Protein AF-A0A842WR34-F1 (afdb_monomer_lite)

Secondary structure (DSSP, 8-state):
-PPPPPP-SEEEEEEEEEEEEEEETTEEEEEEEEEEEEEEEEEEEEEEEEEE-SSSSEEEEEEEEEEEESEEEE-TTSPEE--GGGPEEEE-HHHHHHHEEE--EEE--TT-SEEEEEEE-S---S----HHHHHHPPPPEEEEEEEEEEEETTEEEEEEEEEEETTS-EEEEEEEEEEGGGEEEEEEE-

Radius of gyration: 20.43 Å; chains: 1; bounding box: 48×62×42 Å

Structure (mmCIF, N/CA/C/O backbone):
data_AF-A0A842WR34-F1
#
_entry.id   AF-A0A842WR34-F1
#
loop_
_atom_site.group_PDB
_atom_site.id
_atom_site.type_symbol
_atom_site.label_atom_id
_atom_site.label_alt_id
_atom_site.label_comp_id
_atom_site.label_asym_id
_atom_site.label_entity_id
_atom_site.label_seq_id
_atom_site.pdbx_PDB_ins_code
_atom_site.Cartn_x
_atom_site.Cartn_y
_atom_site.Cartn_z
_atom_site.occupancy
_atom_site.B_iso_or_equiv
_atom_site.auth_seq_id
_atom_site.auth_comp_id
_atom_site.auth_asym_id
_atom_site.auth_atom_id
_atom_site.pdbx_PDB_model_num
ATOM 1 N N . MET A 1 1 ? 8.847 -27.816 2.444 1.00 37.75 1 MET A N 1
ATOM 2 C CA . MET A 1 1 ? 8.171 -26.516 2.604 1.00 37.75 1 MET A CA 1
ATOM 3 C C . MET A 1 1 ? 8.923 -25.565 1.701 1.00 37.75 1 MET A C 1
ATOM 5 O O . MET A 1 1 ? 10.122 -25.441 1.899 1.00 37.75 1 MET A O 1
ATOM 9 N N . SER A 1 2 ? 8.306 -25.068 0.627 1.00 43.97 2 SER A N 1
ATOM 10 C CA . SER A 1 2 ? 8.934 -24.017 -0.182 1.00 43.97 2 SER A CA 1
ATOM 11 C C . SER A 1 2 ? 9.118 -22.799 0.715 1.00 43.97 2 SER A C 1
ATOM 13 O O . SER A 1 2 ? 8.173 -22.444 1.420 1.00 43.97 2 SER A O 1
ATOM 15 N N . GLU A 1 3 ? 10.316 -22.221 0.734 1.00 56.41 3 GLU A N 1
ATOM 16 C CA . GLU A 1 3 ? 10.545 -20.925 1.371 1.00 56.41 3 GLU A CA 1
ATOM 17 C C . GLU A 1 3 ? 9.508 -19.934 0.833 1.00 56.41 3 GLU A C 1
ATOM 19 O O . GLU A 1 3 ? 9.210 -19.932 -0.366 1.00 56.41 3 GLU A O 1
ATOM 24 N N . LEU A 1 4 ? 8.882 -19.174 1.731 1.00 64.81 4 LEU A N 1
ATOM 25 C CA . LEU A 1 4 ? 7.955 -18.125 1.336 1.00 64.81 4 LEU A CA 1
ATOM 26 C C . LEU A 1 4 ? 8.752 -17.112 0.499 1.00 64.81 4 LEU A C 1
ATOM 28 O O . LEU A 1 4 ? 9.786 -16.624 0.949 1.00 64.81 4 LEU A O 1
ATOM 32 N N . GLU A 1 5 ? 8.330 -16.844 -0.738 1.00 69.94 5 GLU A N 1
ATOM 33 C CA . GLU A 1 5 ? 9.016 -15.849 -1.565 1.00 69.94 5 GLU A CA 1
ATOM 34 C C . GLU A 1 5 ? 8.733 -14.450 -1.003 1.00 69.94 5 GLU A C 1
ATOM 36 O O . GLU A 1 5 ? 7.582 -14.014 -0.957 1.00 69.94 5 GLU A O 1
ATOM 41 N N . ASN A 1 6 ? 9.790 -13.745 -0.595 1.00 79.75 6 ASN A N 1
ATOM 42 C CA . ASN A 1 6 ? 9.691 -12.375 -0.101 1.00 79.75 6 ASN A CA 1
ATOM 43 C C . ASN A 1 6 ? 9.169 -11.428 -1.186 1.00 79.75 6 ASN A C 1
ATOM 45 O O . ASN A 1 6 ? 9.545 -11.533 -2.356 1.00 79.75 6 ASN A O 1
ATOM 49 N N . ASN A 1 7 ? 8.359 -10.450 -0.781 1.00 87.00 7 ASN A N 1
ATOM 50 C CA . ASN A 1 7 ? 7.918 -9.371 -1.656 1.00 87.00 7 ASN A CA 1
ATOM 51 C C . ASN A 1 7 ? 9.117 -8.484 -2.066 1.00 87.00 7 ASN A C 1
ATOM 53 O O . ASN A 1 7 ? 9.701 -7.825 -1.201 1.00 87.00 7 ASN A O 1
ATOM 57 N N . PRO A 1 8 ? 9.490 -8.414 -3.361 1.00 9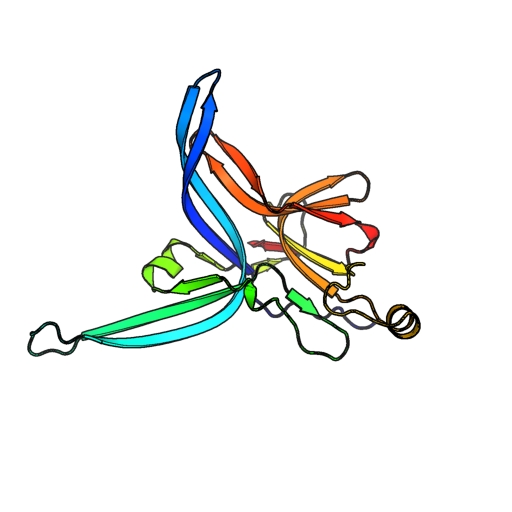0.12 8 PRO A N 1
ATOM 58 C CA . PRO A 1 8 ? 10.656 -7.652 -3.802 1.00 90.12 8 PRO A CA 1
ATOM 59 C C . PRO A 1 8 ? 10.388 -6.144 -3.912 1.00 90.12 8 PRO A C 1
ATOM 61 O O . PRO A 1 8 ? 11.326 -5.372 -4.104 1.00 90.12 8 PRO A O 1
ATOM 64 N N . PHE A 1 9 ? 9.127 -5.704 -3.835 1.00 93.88 9 PHE A N 1
ATOM 65 C CA . PHE A 1 9 ? 8.765 -4.300 -4.014 1.00 93.88 9 PHE A CA 1
ATOM 66 C C . PHE A 1 9 ? 8.915 -3.523 -2.711 1.00 93.88 9 PHE A C 1
ATOM 68 O O . PHE A 1 9 ? 8.539 -4.002 -1.644 1.00 93.88 9 PHE A O 1
ATOM 75 N N . ASN A 1 10 ? 9.436 -2.301 -2.780 1.00 94.19 10 ASN A N 1
ATOM 76 C CA . ASN A 1 10 ? 9.647 -1.490 -1.583 1.00 94.19 10 ASN A CA 1
ATOM 77 C C . ASN A 1 10 ? 8.350 -0.782 -1.171 1.00 94.19 10 ASN A C 1
ATOM 79 O O . ASN A 1 10 ? 7.768 -0.083 -2.008 1.00 94.19 10 ASN A O 1
ATOM 83 N N . PRO A 1 11 ? 7.900 -0.923 0.088 1.00 94.50 11 PRO A N 1
ATOM 84 C CA . PRO A 1 11 ? 6.804 -0.126 0.604 1.00 94.50 11 PRO A CA 1
ATOM 85 C C . PRO A 1 11 ? 7.247 1.332 0.783 1.00 94.50 11 PRO A C 1
ATOM 87 O O . PRO A 1 11 ? 8.397 1.640 1.107 1.00 94.50 11 PRO A O 1
ATOM 90 N N . VAL A 1 12 ? 6.320 2.244 0.531 1.00 95.56 12 VAL A N 1
ATOM 91 C CA . VAL A 1 12 ? 6.495 3.692 0.580 1.00 95.56 12 VAL A CA 1
ATOM 92 C C . VAL A 1 12 ? 5.270 4.274 1.267 1.00 95.56 12 VAL A C 1
ATOM 94 O O . VAL A 1 12 ? 4.145 4.049 0.819 1.00 95.56 12 VAL A O 1
ATOM 97 N N . GLU A 1 13 ? 5.485 5.038 2.333 1.00 95.88 13 GLU A N 1
ATOM 98 C CA . GLU A 1 13 ? 4.460 5.924 2.875 1.00 95.88 13 GLU A CA 1
ATOM 99 C C . GLU A 1 13 ? 4.459 7.223 2.066 1.00 95.88 13 GLU A C 1
ATOM 101 O O . GLU A 1 13 ? 5.513 7.802 1.802 1.00 95.88 13 GLU A O 1
ATOM 106 N N . LEU A 1 14 ? 3.285 7.684 1.659 1.00 94.50 14 LEU A N 1
ATOM 107 C CA . LEU A 1 14 ? 3.089 8.953 0.966 1.00 94.50 14 LEU A CA 1
ATOM 108 C C . LEU A 1 14 ? 2.020 9.784 1.663 1.00 94.50 14 LEU A C 1
ATOM 110 O O . LEU A 1 14 ? 1.110 9.225 2.272 1.00 94.50 14 LEU A O 1
ATOM 114 N N . TRP A 1 15 ? 2.114 11.108 1.557 1.00 94.50 15 TRP A N 1
ATOM 115 C CA . TRP A 1 15 ? 1.134 11.998 2.172 1.00 94.50 15 TRP A CA 1
ATOM 116 C C . TRP A 1 15 ? 0.837 13.272 1.390 1.00 94.50 15 TRP A C 1
ATOM 118 O O . TRP A 1 15 ? 1.692 13.852 0.720 1.00 94.50 15 TRP A O 1
ATOM 128 N N . ASP A 1 16 ? -0.374 13.781 1.585 1.00 92.50 16 ASP A N 1
ATOM 129 C CA . ASP A 1 16 ? -0.861 15.026 1.014 1.00 92.50 16 ASP A CA 1
ATOM 130 C C . ASP A 1 16 ? -1.590 15.860 2.063 1.00 92.50 16 ASP A C 1
ATOM 132 O O . ASP A 1 16 ? -2.291 15.329 2.921 1.00 92.50 16 ASP A O 1
ATOM 136 N N . ASN A 1 17 ? -1.470 17.181 1.954 1.00 91.75 17 ASN A N 1
ATOM 137 C CA . ASN A 1 17 ? -2.381 18.078 2.654 1.00 91.75 17 ASN A CA 1
ATOM 138 C C . ASN A 1 17 ? -3.719 18.074 1.909 1.00 91.75 17 ASN A C 1
ATOM 140 O O . ASN A 1 17 ? -3.742 18.131 0.675 1.00 91.75 17 ASN A O 1
ATOM 144 N N . THR A 1 18 ? -4.814 18.018 2.653 1.00 91.88 18 THR A N 1
ATOM 145 C CA . THR A 1 18 ? -6.180 17.989 2.139 1.00 91.88 18 THR A CA 1
ATOM 146 C C . THR A 1 18 ? -7.105 18.793 3.053 1.00 91.88 18 THR A C 1
ATOM 148 O O . THR A 1 18 ? -6.732 19.149 4.166 1.00 91.88 18 THR A O 1
ATOM 151 N N . MET A 1 19 ? -8.318 19.069 2.581 1.00 90.56 19 MET A N 1
ATOM 152 C CA . MET A 1 19 ? -9.394 19.644 3.386 1.00 90.56 19 MET A CA 1
ATOM 153 C C . MET A 1 19 ? -10.506 18.614 3.498 1.00 90.56 19 MET A C 1
ATOM 155 O O . MET A 1 19 ? -10.951 18.082 2.478 1.00 90.56 19 MET A O 1
ATOM 159 N N . ILE A 1 20 ? -11.000 18.364 4.705 1.00 88.06 20 ILE A N 1
ATOM 160 C CA . ILE A 1 20 ? -12.162 17.494 4.906 1.00 88.06 20 ILE A CA 1
ATOM 161 C C . ILE A 1 20 ? -13.302 18.256 5.570 1.00 88.06 20 ILE A C 1
ATOM 163 O O . ILE A 1 20 ? -13.094 19.259 6.247 1.00 88.06 20 ILE A O 1
ATOM 167 N N . THR A 1 21 ? -14.530 17.787 5.351 1.00 86.69 21 THR A N 1
ATOM 168 C CA . THR A 1 21 ? -15.709 18.329 6.033 1.00 86.69 21 THR A CA 1
ATOM 169 C C . THR A 1 21 ? -16.024 17.476 7.253 1.00 86.69 21 THR A C 1
ATOM 171 O O . THR A 1 21 ? -16.294 16.285 7.105 1.00 86.69 21 THR A O 1
ATOM 174 N N . VAL A 1 22 ? -16.040 18.090 8.432 1.00 84.12 22 VAL A N 1
ATOM 175 C CA . VAL A 1 22 ? -16.437 17.457 9.696 1.00 84.12 22 VAL A CA 1
ATOM 176 C C . VAL A 1 22 ? -17.782 18.030 10.138 1.00 84.12 22 VAL A C 1
ATOM 178 O O . VAL A 1 22 ? -18.077 19.206 9.909 1.00 84.12 22 VAL A O 1
ATOM 181 N N . GLN A 1 23 ? -18.623 17.172 10.715 1.00 81.12 23 GLN A N 1
ATOM 182 C CA . GLN A 1 23 ? -19.890 17.566 11.323 1.00 81.12 23 GLN A CA 1
ATOM 183 C C . GLN A 1 23 ? -19.634 17.912 12.796 1.00 81.12 23 GLN A C 1
ATOM 185 O O . GLN A 1 23 ? -19.257 17.029 13.563 1.00 81.12 23 GLN A O 1
ATOM 190 N N . ASP A 1 24 ? -19.861 19.167 13.178 1.00 76.56 24 ASP A N 1
ATOM 191 C CA . ASP A 1 24 ? -19.779 19.648 14.560 1.00 76.56 24 ASP A CA 1
ATOM 192 C C . ASP A 1 24 ? -21.173 20.124 14.997 1.00 76.56 24 ASP A C 1
ATOM 194 O O . ASP A 1 24 ? -21.656 21.186 14.597 1.00 76.56 24 ASP A O 1
ATOM 198 N N . GLY A 1 25 ? -21.890 19.263 15.724 1.00 81.81 25 GLY A N 1
ATOM 199 C CA . GLY A 1 25 ? -23.309 19.467 16.020 1.00 81.81 25 GLY A CA 1
ATOM 200 C C . GLY A 1 25 ? -24.155 19.547 14.742 1.00 81.81 25 GLY A C 1
ATOM 201 O O . GLY A 1 25 ? -24.178 18.605 13.949 1.00 81.81 25 GLY A O 1
ATOM 202 N N . ASP A 1 26 ? -24.837 20.676 14.535 1.00 83.31 26 ASP A N 1
ATOM 203 C CA . ASP A 1 26 ? -25.662 20.939 13.345 1.00 83.31 26 ASP A CA 1
ATOM 204 C C . ASP A 1 26 ? -24.888 21.639 12.207 1.00 83.31 26 ASP A C 1
ATOM 206 O O . ASP A 1 26 ? -25.417 21.799 11.103 1.00 83.31 26 ASP A O 1
ATOM 210 N N . GLU A 1 27 ? -23.626 22.024 12.428 1.00 79.12 27 GLU A N 1
ATOM 211 C CA . GLU A 1 27 ? -22.808 22.752 11.455 1.00 79.12 27 GLU A CA 1
ATOM 212 C C . GLU A 1 27 ? -21.782 21.848 10.753 1.00 79.12 27 GLU A C 1
ATOM 214 O O . GLU A 1 27 ? -21.267 20.874 11.302 1.00 79.12 27 GLU A O 1
ATOM 219 N N . LYS A 1 28 ? -21.482 22.180 9.491 1.00 84.69 28 LYS A N 1
ATOM 220 C CA . LYS A 1 28 ? -20.420 21.542 8.704 1.00 84.69 28 LYS A CA 1
ATOM 221 C C . LYS A 1 28 ? -19.240 22.489 8.599 1.00 84.69 28 LYS A C 1
ATOM 223 O O . LYS A 1 28 ? -19.381 23.582 8.052 1.00 84.69 28 LYS A O 1
ATOM 228 N N . LYS A 1 29 ? -18.076 22.043 9.056 1.00 86.69 29 LYS A N 1
ATOM 229 C CA . LYS A 1 29 ? -16.834 22.817 9.029 1.00 86.69 29 LYS A CA 1
ATOM 230 C C . LYS A 1 29 ? -15.820 22.151 8.107 1.00 86.69 29 LYS A C 1
ATOM 232 O O . LYS A 1 29 ? -15.673 20.932 8.120 1.00 86.69 29 LYS A O 1
ATOM 237 N N . LEU A 1 30 ? -15.125 22.957 7.306 1.00 89.06 30 LEU A N 1
ATOM 238 C CA . LEU A 1 30 ? -13.943 22.518 6.568 1.00 89.06 30 LEU A CA 1
ATOM 239 C C . LEU A 1 30 ? -12.720 22.657 7.469 1.00 89.06 30 LEU A C 1
ATOM 241 O O . LEU A 1 30 ? -12.489 23.730 8.027 1.00 89.06 30 LEU A O 1
ATOM 245 N N . VAL A 1 31 ? -11.957 21.582 7.597 1.00 89.19 31 VAL A N 1
ATOM 246 C CA . VAL A 1 31 ? -10.755 21.519 8.430 1.00 89.19 31 VAL A CA 1
ATOM 247 C C . VAL A 1 31 ? -9.574 21.032 7.606 1.00 89.19 31 VAL A C 1
ATOM 249 O O . VAL A 1 31 ? -9.733 20.174 6.729 1.00 89.19 31 VAL A O 1
ATOM 252 N N . ASP A 1 32 ? -8.409 21.610 7.886 1.00 91.94 32 ASP A N 1
ATOM 253 C CA . ASP A 1 32 ? -7.135 21.135 7.366 1.00 91.94 32 ASP A CA 1
ATOM 254 C C . ASP A 1 32 ? -6.868 19.720 7.892 1.00 91.94 32 ASP A C 1
ATOM 256 O O . ASP A 1 32 ? -7.163 19.370 9.042 1.00 91.94 32 ASP A O 1
ATOM 260 N N . ALA A 1 33 ? -6.357 18.877 7.004 1.00 92.94 33 ALA A N 1
ATOM 261 C CA . ALA A 1 33 ? -6.034 17.501 7.310 1.00 92.94 33 ALA A CA 1
ATOM 262 C C . ALA A 1 33 ? -4.839 17.029 6.486 1.00 92.94 33 ALA A C 1
ATOM 264 O O . ALA A 1 33 ? -4.500 17.568 5.425 1.00 92.94 33 ALA A O 1
ATOM 265 N N . LYS A 1 34 ? -4.221 15.953 6.957 1.00 93.81 34 LYS A N 1
ATOM 266 C CA . LYS A 1 34 ? -3.154 15.263 6.246 1.00 93.81 34 LYS A CA 1
ATOM 267 C C . LYS A 1 34 ? -3.581 13.837 5.943 1.00 93.81 34 LYS A C 1
ATOM 269 O O . LYS A 1 34 ? -3.884 13.066 6.852 1.00 93.81 34 LYS A O 1
ATOM 274 N N . HIS A 1 35 ? -3.614 13.501 4.662 1.00 93.75 35 HIS A N 1
ATOM 275 C CA . HIS A 1 35 ? -3.976 12.178 4.175 1.00 93.75 35 HIS A CA 1
ATOM 276 C C . HIS A 1 35 ? -2.713 11.383 3.874 1.00 93.75 35 HIS A C 1
ATOM 278 O O . HIS A 1 35 ? -1.811 11.896 3.215 1.00 93.75 35 HIS A O 1
ATOM 284 N N . PHE A 1 36 ? -2.643 10.151 4.362 1.00 95.25 36 PHE A N 1
ATOM 285 C CA . PHE A 1 36 ? -1.497 9.269 4.210 1.00 95.25 36 PHE A CA 1
ATOM 286 C C . PHE A 1 36 ? -1.907 7.949 3.564 1.00 95.25 36 PHE A C 1
ATOM 288 O O . PHE A 1 36 ? -2.996 7.433 3.824 1.00 95.25 36 PHE A O 1
ATOM 295 N N . HIS A 1 37 ? -0.996 7.362 2.788 1.00 93.94 37 HIS A N 1
ATOM 296 C CA . HIS A 1 37 ? -1.141 6.024 2.224 1.00 93.94 37 HIS A CA 1
ATOM 297 C C . HIS A 1 37 ? 0.156 5.238 2.314 1.00 93.94 37 HIS A C 1
ATOM 299 O O . HIS A 1 37 ? 1.238 5.811 2.210 1.00 93.94 37 HIS A O 1
ATOM 305 N N . VAL A 1 38 ? 0.037 3.914 2.349 1.00 94.56 38 VAL A N 1
ATOM 306 C CA . VAL A 1 38 ? 1.168 3.006 2.138 1.00 94.56 38 VAL A CA 1
ATOM 307 C C . VAL A 1 38 ? 0.976 2.266 0.821 1.00 94.56 38 VAL A C 1
ATOM 309 O O . VAL A 1 38 ? -0.100 1.737 0.544 1.00 94.56 38 VAL A O 1
ATOM 312 N N . ARG A 1 39 ? 2.000 2.284 -0.034 1.00 95.06 39 ARG A N 1
ATOM 313 C CA . ARG A 1 39 ? 1.978 1.674 -1.371 1.00 95.06 39 ARG A CA 1
ATOM 314 C C . ARG A 1 39 ? 3.318 1.038 -1.713 1.00 95.06 39 ARG A C 1
ATOM 316 O O . ARG A 1 39 ? 4.339 1.394 -1.143 1.00 95.06 39 ARG A O 1
ATOM 323 N N . TYR A 1 40 ? 3.328 0.150 -2.695 1.00 96.12 40 TYR A N 1
ATOM 324 C CA . TYR A 1 40 ? 4.533 -0.481 -3.223 1.00 96.12 40 TYR A CA 1
ATOM 325 C C . TYR A 1 40 ? 5.070 0.250 -4.447 1.00 96.12 40 TYR A C 1
ATOM 327 O O . TYR A 1 40 ? 4.322 0.507 -5.390 1.00 96.12 40 TYR A O 1
ATOM 335 N N . LEU A 1 41 ? 6.373 0.529 -4.461 1.00 95.94 41 LEU A N 1
ATOM 336 C CA . LEU A 1 41 ? 7.085 1.032 -5.633 1.00 95.94 41 LEU A CA 1
ATOM 337 C C . LEU A 1 41 ? 7.296 -0.084 -6.655 1.00 95.94 41 LEU A C 1
ATOM 339 O O . LEU A 1 41 ? 8.106 -0.980 -6.432 1.00 95.94 41 LEU A O 1
ATOM 343 N N . VAL A 1 42 ? 6.586 0.003 -7.783 1.00 94.50 42 VAL A N 1
ATOM 344 C CA . VAL A 1 42 ? 6.649 -0.971 -8.891 1.00 94.50 42 VAL A CA 1
ATOM 345 C C . VAL A 1 42 ? 7.403 -0.456 -10.112 1.00 94.50 42 VAL A C 1
ATOM 347 O O . VAL A 1 42 ? 7.721 -1.231 -11.010 1.00 94.50 42 VAL A O 1
ATOM 350 N N . GLY A 1 43 ? 7.710 0.839 -10.154 1.00 93.44 43 GLY A N 1
ATOM 351 C CA . GLY A 1 43 ? 8.473 1.432 -11.240 1.00 93.44 43 GLY A CA 1
ATOM 352 C C . GLY A 1 43 ? 8.940 2.842 -10.923 1.00 93.44 43 GLY A C 1
ATOM 353 O O . GLY A 1 43 ? 8.346 3.549 -10.108 1.00 93.44 43 GLY A O 1
ATOM 354 N N . GLU A 1 44 ? 9.986 3.261 -11.621 1.00 92.81 44 GLU A N 1
ATOM 355 C CA . GLU A 1 44 ? 10.563 4.594 -11.527 1.00 92.81 44 GLU A CA 1
ATOM 356 C C . GLU A 1 44 ? 11.045 5.034 -12.911 1.00 92.81 44 GLU A C 1
ATOM 358 O O . GLU A 1 44 ? 11.650 4.244 -13.638 1.00 92.81 44 GLU A O 1
ATOM 363 N N . SER A 1 45 ? 10.776 6.285 -13.279 1.00 91.75 45 SER A N 1
ATOM 364 C CA . SER A 1 45 ? 11.324 6.899 -14.488 1.00 91.75 45 SER A CA 1
ATOM 365 C C . SER A 1 45 ? 11.930 8.264 -14.189 1.00 91.75 45 SER A C 1
ATOM 367 O O . SER A 1 45 ? 11.490 8.971 -13.281 1.00 91.75 45 SER A O 1
ATOM 369 N N . THR A 1 46 ? 12.929 8.638 -14.983 1.00 88.44 46 THR A N 1
ATOM 370 C CA . THR A 1 46 ? 13.600 9.935 -14.896 1.00 88.44 46 THR A CA 1
ATOM 371 C C . THR A 1 46 ? 13.546 10.609 -16.256 1.00 88.44 46 THR A C 1
ATOM 373 O O . THR A 1 46 ? 14.112 10.106 -17.226 1.00 88.44 46 THR A O 1
ATOM 376 N N . ASP A 1 47 ? 12.895 11.763 -16.309 1.00 82.12 47 ASP A N 1
ATOM 377 C CA . ASP A 1 47 ? 12.757 12.579 -17.504 1.00 82.12 47 ASP A CA 1
ATOM 378 C C . ASP A 1 47 ? 13.671 13.796 -17.393 1.00 82.12 47 ASP A C 1
ATOM 380 O O . ASP A 1 47 ? 13.512 14.648 -16.517 1.00 82.12 47 ASP A O 1
ATOM 384 N N . LYS A 1 48 ? 14.633 13.906 -18.312 1.00 82.25 48 LYS A N 1
ATOM 385 C CA . LYS A 1 48 ? 15.484 15.091 -18.428 1.00 82.25 48 LYS A CA 1
ATOM 386 C C . LYS A 1 48 ? 14.946 16.001 -19.524 1.00 82.25 48 LYS A C 1
ATOM 388 O O . LYS A 1 48 ? 14.933 15.629 -20.696 1.00 82.25 48 LYS A O 1
ATOM 393 N N . LYS A 1 49 ? 14.534 17.206 -19.145 1.00 77.75 49 LYS A N 1
ATOM 394 C CA . LYS A 1 49 ? 14.088 18.263 -20.058 1.00 77.75 49 LYS A CA 1
ATOM 395 C C . LYS A 1 49 ? 15.146 19.355 -20.118 1.00 77.75 49 LYS A C 1
ATOM 397 O O . LYS A 1 49 ? 15.786 19.662 -19.116 1.00 77.75 49 LYS A O 1
ATOM 402 N N . PHE A 1 50 ? 15.322 19.943 -21.292 1.00 80.19 50 PHE A N 1
ATOM 403 C CA . PHE A 1 50 ? 16.148 21.132 -21.479 1.00 80.19 50 PHE A CA 1
ATOM 404 C C . PHE A 1 50 ? 15.214 22.327 -21.647 1.00 80.19 50 PHE A C 1
ATOM 406 O O . PHE A 1 50 ? 14.283 22.262 -22.451 1.00 80.19 50 PHE A O 1
ATOM 413 N N . VAL A 1 51 ? 15.425 23.370 -20.851 1.00 76.38 51 VAL A N 1
ATOM 414 C CA . VAL A 1 51 ? 14.622 24.592 -20.857 1.00 76.38 51 VAL A CA 1
ATOM 415 C C . VAL A 1 51 ? 15.480 25.704 -21.444 1.00 76.38 51 VAL A C 1
ATOM 417 O O . VAL A 1 51 ? 16.593 25.950 -20.980 1.00 76.38 51 VAL A O 1
ATOM 420 N N . ASP A 1 52 ? 14.961 26.339 -22.490 1.00 75.31 52 ASP A N 1
ATOM 421 C CA . ASP A 1 52 ? 15.481 27.601 -23.005 1.00 75.31 52 ASP A CA 1
ATOM 422 C C . ASP A 1 52 ? 14.671 28.724 -22.351 1.00 75.31 52 ASP A C 1
ATOM 424 O O . ASP A 1 52 ? 13.491 28.914 -22.655 1.00 75.31 52 ASP A O 1
ATOM 428 N N . ASP A 1 53 ? 15.278 29.403 -21.382 1.00 76.81 53 ASP A N 1
ATOM 429 C CA . ASP A 1 53 ? 14.684 30.523 -20.650 1.00 76.81 53 ASP A CA 1
ATOM 430 C C . ASP A 1 53 ? 14.973 31.881 -21.321 1.00 76.81 53 ASP A C 1
ATOM 432 O O . ASP A 1 53 ? 14.676 32.937 -20.758 1.00 76.81 53 ASP A O 1
ATOM 436 N N . GLY A 1 54 ? 15.550 31.877 -22.530 1.00 74.56 54 GLY A N 1
ATOM 437 C CA . GLY A 1 54 ? 15.988 33.079 -23.233 1.00 74.56 54 GLY A CA 1
ATOM 438 C C . GLY A 1 54 ? 17.312 33.651 -22.718 1.00 74.56 54 GLY A C 1
ATOM 439 O O . GLY A 1 54 ? 17.736 34.716 -23.178 1.00 74.56 54 GLY A O 1
ATOM 440 N N . SER A 1 55 ? 17.987 32.976 -21.783 1.00 73.06 55 SER A N 1
ATOM 441 C CA . SER A 1 55 ? 19.374 33.263 -21.432 1.00 73.06 55 SER A CA 1
ATOM 442 C C . SER A 1 55 ? 20.337 32.586 -22.421 1.00 73.06 55 SER A C 1
ATOM 444 O O . SER A 1 55 ? 19.997 31.639 -23.121 1.00 73.06 55 SER A O 1
ATOM 446 N N . ASN A 1 56 ? 21.600 33.028 -22.480 1.00 74.88 56 ASN A N 1
ATOM 447 C CA . ASN A 1 56 ? 22.637 32.357 -23.288 1.00 74.88 56 ASN A CA 1
ATOM 448 C C . ASN A 1 56 ? 23.071 30.986 -22.704 1.00 74.88 56 ASN A C 1
ATOM 450 O O . ASN A 1 56 ? 24.189 30.529 -22.962 1.00 74.88 56 ASN A O 1
ATOM 454 N N . LYS A 1 57 ? 22.247 30.351 -21.862 1.00 66.81 57 LYS A N 1
ATOM 455 C CA . LYS A 1 57 ? 22.511 29.064 -21.217 1.00 66.81 57 LYS A CA 1
ATOM 456 C C . LYS A 1 57 ? 21.270 28.182 -21.307 1.00 66.81 57 LYS A C 1
ATOM 458 O O . LYS A 1 57 ? 20.176 28.602 -20.974 1.00 66.81 57 LYS A O 1
ATOM 463 N N . VAL A 1 58 ? 21.475 26.932 -21.708 1.00 66.94 58 VAL A N 1
ATOM 464 C CA . VAL A 1 58 ? 20.437 25.902 -21.620 1.00 66.94 58 VAL A CA 1
ATOM 465 C C . VAL A 1 58 ? 20.436 25.361 -20.194 1.00 66.94 58 VAL A C 1
ATOM 467 O O . VAL A 1 58 ? 21.440 24.790 -19.757 1.00 66.94 58 VAL A O 1
ATOM 470 N N . GLU A 1 59 ? 19.327 25.516 -19.476 1.00 70.12 59 GLU A N 1
ATOM 471 C CA . GLU A 1 59 ? 19.127 24.852 -18.189 1.00 70.12 59 GLU A CA 1
ATOM 472 C C . GLU A 1 59 ? 18.541 23.450 -18.400 1.00 70.12 59 GLU A C 1
ATOM 474 O O . GLU A 1 59 ? 17.857 23.177 -19.389 1.00 70.12 59 GLU A O 1
ATOM 479 N N . SER A 1 60 ? 18.824 22.521 -17.485 1.00 68.94 60 SER A N 1
ATOM 480 C CA . SER A 1 60 ? 18.206 21.194 -17.504 1.00 68.94 60 SER A CA 1
ATOM 481 C C . SER A 1 60 ? 17.379 20.971 -16.251 1.00 68.94 60 SER A C 1
ATOM 483 O O . SER A 1 60 ? 17.890 21.142 -15.146 1.00 68.94 60 SER A O 1
ATOM 485 N N . MET A 1 61 ? 16.148 20.513 -16.436 1.00 74.62 61 MET A N 1
ATOM 486 C CA . MET A 1 61 ? 15.254 20.090 -15.368 1.00 74.62 61 MET A CA 1
ATOM 487 C C . MET A 1 61 ? 15.145 18.565 -15.396 1.00 74.62 61 MET A C 1
ATOM 489 O O . MET A 1 61 ? 14.886 17.977 -16.446 1.00 74.62 61 MET A O 1
ATOM 493 N N . GLU A 1 62 ? 15.384 17.925 -14.256 1.00 77.69 62 GLU A N 1
ATOM 494 C CA . GLU A 1 62 ? 15.267 16.476 -14.096 1.00 77.69 62 GLU A CA 1
ATOM 495 C C . GLU A 1 62 ? 14.042 16.168 -13.234 1.00 77.69 62 GLU A C 1
ATOM 497 O O . GLU A 1 62 ? 14.023 16.453 -12.033 1.00 77.69 62 GLU A O 1
ATOM 502 N N . ASP A 1 63 ? 13.017 15.600 -13.865 1.00 82.50 63 ASP A N 1
ATOM 503 C CA . ASP A 1 63 ? 11.795 15.156 -13.209 1.00 82.50 63 ASP A CA 1
ATOM 504 C C . ASP A 1 63 ? 11.872 13.650 -12.963 1.00 82.50 63 ASP A C 1
ATOM 506 O O . ASP A 1 63 ? 12.043 12.858 -13.886 1.00 82.50 63 ASP A O 1
ATOM 510 N N . ARG A 1 64 ? 11.702 13.241 -11.708 1.00 90.12 64 ARG A N 1
ATOM 511 C CA . ARG A 1 64 ? 11.533 11.833 -11.333 1.00 90.12 64 ARG A CA 1
ATOM 512 C C . ARG A 1 64 ? 10.041 11.518 -11.252 1.00 90.12 64 ARG A C 1
ATOM 514 O O . ARG A 1 64 ? 9.287 12.339 -10.731 1.00 90.12 64 ARG A O 1
ATOM 521 N N . THR A 1 65 ? 9.629 10.345 -11.721 1.00 92.38 65 THR A N 1
ATOM 522 C CA . THR A 1 65 ? 8.266 9.815 -11.583 1.00 92.38 65 THR A CA 1
ATOM 523 C C . THR A 1 65 ? 8.298 8.459 -10.885 1.00 92.38 65 THR A C 1
ATOM 525 O O . THR A 1 65 ? 9.024 7.563 -11.309 1.00 92.38 65 THR A O 1
ATOM 528 N N . LEU A 1 66 ? 7.503 8.301 -9.826 1.00 94.31 66 LEU A N 1
ATOM 529 C CA . LEU A 1 66 ? 7.282 7.029 -9.132 1.00 94.31 66 LEU A CA 1
ATOM 530 C C . LEU A 1 66 ? 5.946 6.416 -9.548 1.00 94.31 66 LEU A C 1
ATOM 532 O O . LEU A 1 66 ? 4.955 7.139 -9.657 1.00 94.31 66 LEU A O 1
ATOM 536 N N . TYR A 1 67 ? 5.910 5.093 -9.697 1.00 95.50 67 TYR A N 1
ATOM 537 C CA . TYR A 1 67 ? 4.699 4.310 -9.950 1.00 95.50 67 TYR A CA 1
ATOM 538 C C . TYR A 1 67 ? 4.414 3.417 -8.739 1.00 95.50 67 TYR A C 1
ATOM 540 O O . TYR A 1 67 ? 5.230 2.565 -8.380 1.00 95.50 67 TYR A O 1
ATOM 548 N N . LEU A 1 68 ? 3.269 3.647 -8.093 1.00 95.31 68 LEU A N 1
ATOM 549 C CA . LEU A 1 68 ? 2.940 3.115 -6.771 1.00 95.31 68 LEU A CA 1
ATOM 550 C C . LEU A 1 68 ? 1.606 2.354 -6.789 1.00 95.31 68 LEU A C 1
ATOM 552 O O . LEU A 1 68 ? 0.594 2.897 -7.232 1.00 95.31 68 LEU A O 1
ATOM 556 N N . VAL A 1 69 ? 1.562 1.139 -6.242 1.00 93.44 69 VAL A N 1
ATOM 557 C CA . VAL A 1 69 ? 0.344 0.298 -6.196 1.00 93.44 69 VAL A CA 1
ATOM 558 C C . VAL A 1 69 ? -0.042 -0.079 -4.764 1.00 93.44 69 VAL A C 1
ATOM 560 O O . VAL A 1 69 ? 0.832 -0.162 -3.905 1.00 93.44 69 VAL A O 1
ATOM 563 N N . PRO A 1 70 ? -1.336 -0.292 -4.473 1.00 90.31 70 PRO A N 1
ATOM 564 C CA . PRO A 1 70 ? -1.795 -0.593 -3.114 1.00 90.31 70 PRO A CA 1
ATOM 565 C C . PRO A 1 70 ? -1.485 -2.027 -2.655 1.00 90.31 70 PRO A C 1
ATOM 567 O O . PRO A 1 70 ? -1.374 -2.272 -1.458 1.00 90.31 70 PRO A O 1
ATOM 570 N N . SER A 1 71 ? -1.353 -2.976 -3.582 1.00 89.75 71 SER A N 1
ATOM 571 C CA . SER A 1 71 ? -1.140 -4.389 -3.264 1.00 89.75 71 SER A CA 1
ATOM 572 C C . SER A 1 71 ? -0.388 -5.111 -4.376 1.00 89.75 71 SER A C 1
ATOM 574 O O . SER A 1 71 ? -0.378 -4.679 -5.532 1.00 89.75 71 SER A O 1
ATOM 576 N N . ILE A 1 72 ? 0.247 -6.221 -4.004 1.00 90.69 72 ILE A N 1
ATOM 577 C CA . ILE A 1 72 ? 0.967 -7.127 -4.899 1.00 90.69 72 ILE A CA 1
ATOM 578 C C . ILE A 1 72 ? 0.463 -8.545 -4.637 1.00 90.69 72 ILE A C 1
ATOM 580 O O . ILE A 1 72 ? 0.191 -8.908 -3.493 1.00 90.69 72 ILE A O 1
ATOM 584 N N . HIS A 1 73 ? 0.394 -9.377 -5.672 1.00 88.06 73 HIS A N 1
ATOM 585 C CA . HIS A 1 73 ? 0.127 -10.799 -5.500 1.00 88.06 73 HIS A CA 1
ATOM 586 C C . HIS A 1 73 ? 1.032 -11.686 -6.340 1.00 88.06 73 HIS A C 1
ATOM 588 O O . HIS A 1 73 ? 1.619 -11.265 -7.336 1.00 88.06 73 HIS A O 1
ATOM 594 N N . LYS A 1 74 ? 1.123 -12.951 -5.940 1.00 85.44 74 LYS A N 1
ATOM 595 C CA . LYS A 1 74 ? 1.971 -13.953 -6.569 1.00 85.44 74 LYS A CA 1
ATOM 596 C C . LYS A 1 74 ? 1.202 -15.255 -6.755 1.00 85.44 74 LYS A C 1
ATOM 598 O O . LYS A 1 74 ? 0.713 -15.851 -5.796 1.00 85.44 74 LYS A O 1
ATOM 603 N N . GLN A 1 75 ? 1.120 -15.693 -8.008 1.00 79.75 75 GLN A N 1
ATOM 604 C CA . GLN A 1 75 ? 0.670 -17.037 -8.365 1.00 79.75 75 GLN A CA 1
ATOM 605 C C . GLN A 1 75 ? 1.898 -17.942 -8.490 1.00 79.75 75 GLN A C 1
ATOM 607 O O . GLN A 1 75 ? 2.982 -17.499 -8.877 1.00 79.75 75 GLN A O 1
ATOM 612 N N . ARG A 1 76 ? 1.766 -19.214 -8.106 1.00 76.56 76 ARG A N 1
ATOM 613 C CA . ARG A 1 76 ? 2.893 -20.149 -8.142 1.00 76.56 76 ARG A CA 1
ATOM 614 C C . ARG A 1 76 ? 3.368 -20.347 -9.581 1.00 76.56 76 ARG A C 1
ATOM 616 O O . ARG A 1 76 ? 2.596 -20.784 -10.422 1.00 76.56 76 ARG A O 1
ATOM 623 N N . GLY A 1 77 ? 4.656 -20.109 -9.821 1.00 75.25 77 GLY A N 1
ATOM 624 C CA . GLY A 1 77 ? 5.272 -20.273 -11.141 1.00 75.25 77 GLY A CA 1
ATOM 625 C C . GLY A 1 77 ? 5.187 -19.043 -12.050 1.00 75.25 77 GLY A C 1
ATOM 626 O O . GLY A 1 77 ? 5.949 -18.976 -13.010 1.00 75.25 77 GLY A O 1
ATOM 627 N N . ASP A 1 78 ? 4.367 -18.049 -11.707 1.00 79.94 78 ASP A N 1
ATOM 628 C CA . ASP A 1 78 ? 4.231 -16.803 -12.468 1.00 79.94 78 ASP A CA 1
ATOM 629 C C . ASP A 1 78 ? 5.037 -15.663 -11.835 1.00 79.94 78 ASP A C 1
ATOM 631 O O . ASP A 1 78 ? 5.391 -15.754 -10.662 1.00 79.94 78 ASP A O 1
ATOM 635 N N . PRO A 1 79 ? 5.328 -14.561 -12.545 1.00 84.81 79 PRO A N 1
ATOM 636 C CA . PRO A 1 79 ? 5.858 -13.342 -11.934 1.00 84.81 79 PRO A CA 1
ATOM 637 C C . PRO A 1 79 ? 4.918 -12.737 -10.873 1.00 84.81 79 PRO A C 1
ATOM 639 O O . PRO A 1 79 ? 3.771 -13.148 -10.704 1.00 84.81 79 PRO A O 1
ATOM 642 N N . PHE A 1 80 ? 5.409 -11.738 -10.137 1.00 88.44 80 PHE A N 1
ATOM 643 C CA . PHE A 1 80 ? 4.541 -10.923 -9.289 1.00 88.44 80 PHE A CA 1
ATOM 644 C C . PHE A 1 80 ? 3.603 -10.068 -10.146 1.00 88.44 80 PHE A C 1
ATOM 646 O O . PHE A 1 80 ? 4.005 -9.532 -11.180 1.00 88.44 80 PHE A O 1
ATOM 653 N N . HIS A 1 81 ? 2.372 -9.905 -9.679 1.00 87.38 81 HIS A N 1
ATOM 654 C CA . HIS A 1 81 ? 1.304 -9.195 -10.365 1.00 87.38 81 HIS A CA 1
ATOM 655 C C . HIS A 1 81 ? 0.748 -8.068 -9.496 1.00 87.38 81 HIS A C 1
ATOM 657 O O . HIS A 1 81 ? 0.754 -8.137 -8.265 1.00 87.38 81 HIS A O 1
ATOM 663 N N . TYR A 1 82 ? 0.208 -7.050 -10.157 1.00 88.25 82 TYR A N 1
ATOM 664 C CA . TYR A 1 82 ? -0.520 -5.942 -9.551 1.00 88.25 82 TYR A CA 1
ATOM 665 C C . TYR A 1 82 ? -1.576 -5.430 -10.530 1.00 88.25 82 TYR A C 1
ATOM 667 O O . TYR A 1 82 ? -1.467 -5.643 -11.740 1.00 88.25 82 TYR A O 1
ATOM 675 N N . ASP A 1 83 ? -2.597 -4.750 -10.016 1.00 85.75 83 ASP A N 1
ATOM 676 C CA . ASP A 1 83 ? -3.615 -4.133 -10.861 1.00 85.75 83 ASP A CA 1
ATOM 677 C C . ASP A 1 83 ? -3.081 -2.834 -11.478 1.00 85.75 83 ASP A C 1
ATOM 679 O O . ASP A 1 83 ? -2.971 -1.798 -10.813 1.00 85.75 83 ASP A O 1
ATOM 683 N N . ALA A 1 84 ? -2.771 -2.889 -12.774 1.00 84.56 84 ALA A N 1
ATOM 684 C CA . ALA A 1 84 ? -2.265 -1.755 -13.540 1.00 84.56 84 ALA A CA 1
ATOM 685 C C . ALA A 1 84 ? -3.229 -0.551 -13.567 1.00 84.56 84 ALA A C 1
ATOM 687 O O . ALA A 1 84 ? -2.784 0.578 -13.765 1.00 84.56 84 ALA A O 1
ATOM 688 N N . THR A 1 85 ? -4.531 -0.756 -13.344 1.00 86.62 85 THR A N 1
ATOM 689 C CA . THR A 1 85 ? -5.526 0.329 -13.314 1.00 86.62 85 THR A CA 1
ATOM 690 C C . THR A 1 85 ? -5.489 1.140 -12.017 1.00 86.62 85 THR A C 1
ATOM 692 O O . THR A 1 85 ? -5.986 2.263 -11.976 1.00 86.62 85 THR A O 1
ATOM 695 N N . THR A 1 86 ? -4.845 0.610 -10.973 1.00 86.31 86 THR A N 1
ATOM 696 C CA . THR A 1 86 ? -4.735 1.242 -9.644 1.00 86.31 86 THR A CA 1
ATOM 697 C C . THR A 1 86 ? -3.396 1.943 -9.409 1.00 86.31 86 THR A C 1
ATOM 699 O O . THR A 1 86 ? -3.131 2.441 -8.307 1.00 86.31 86 THR A O 1
ATOM 702 N N . VAL A 1 87 ? -2.544 1.992 -10.440 1.00 92.38 87 VAL A N 1
ATOM 703 C CA . VAL A 1 87 ? -1.218 2.611 -10.378 1.00 92.38 87 VAL A CA 1
ATOM 704 C C . VAL A 1 87 ? -1.361 4.111 -10.135 1.00 92.38 87 VAL A C 1
ATOM 706 O O . VAL A 1 87 ? -1.914 4.854 -10.943 1.00 92.38 87 VAL A O 1
ATOM 709 N N . HIS A 1 88 ? -0.810 4.565 -9.015 1.00 92.44 88 HIS A N 1
ATOM 710 C CA . HIS A 1 88 ? -0.669 5.974 -8.691 1.00 92.44 88 HIS A CA 1
ATOM 711 C C . HIS A 1 88 ? 0.696 6.474 -9.160 1.00 92.44 88 HIS A C 1
ATOM 713 O O . HIS A 1 88 ? 1.730 5.970 -8.718 1.00 92.44 88 HIS A O 1
ATOM 719 N N . SER A 1 89 ? 0.702 7.478 -10.036 1.00 92.00 89 SER A N 1
ATOM 720 C CA . SER A 1 89 ? 1.924 8.128 -10.508 1.00 92.00 89 SER A CA 1
ATOM 721 C C . SER A 1 89 ? 2.188 9.432 -9.756 1.00 92.00 89 SER A C 1
ATOM 723 O O . SER A 1 89 ? 1.321 10.309 -9.713 1.00 92.00 89 SER A O 1
ATOM 725 N N . MET A 1 90 ? 3.402 9.603 -9.236 1.00 89.38 90 MET A N 1
ATOM 726 C CA . MET A 1 90 ? 3.853 10.854 -8.626 1.00 89.38 90 MET A CA 1
ATOM 727 C C . MET A 1 90 ? 5.079 11.384 -9.362 1.00 89.38 90 MET A C 1
ATOM 729 O O . MET A 1 90 ? 6.130 10.755 -9.315 1.00 89.38 90 MET A O 1
ATOM 733 N N . THR A 1 91 ? 4.952 12.551 -9.996 1.00 88.31 91 THR A N 1
ATOM 734 C CA . THR A 1 91 ? 6.038 13.215 -10.737 1.00 88.31 91 THR A CA 1
ATOM 735 C C . THR A 1 91 ? 6.532 14.462 -10.008 1.00 88.31 91 THR A C 1
ATOM 737 O O . THR A 1 91 ? 5.739 15.209 -9.425 1.00 88.31 91 THR A O 1
ATOM 740 N N . GLY A 1 92 ? 7.839 14.704 -10.088 1.00 85.12 92 GLY A N 1
ATOM 741 C CA . GLY A 1 92 ? 8.512 15.904 -9.602 1.00 85.12 92 GLY A CA 1
ATOM 742 C C . GLY A 1 92 ? 9.401 15.615 -8.397 1.00 85.12 92 GLY A C 1
ATOM 743 O O . GLY A 1 92 ? 8.960 15.044 -7.399 1.00 85.12 92 GLY A O 1
ATOM 744 N N . LYS A 1 93 ? 10.663 16.048 -8.476 1.00 81.06 93 LYS A N 1
ATOM 745 C CA . LYS A 1 93 ? 11.691 15.758 -7.466 1.00 81.06 93 LYS A CA 1
ATOM 746 C C . LYS A 1 93 ? 11.310 16.267 -6.075 1.00 81.06 93 LYS A C 1
ATOM 748 O O . LYS A 1 93 ? 11.321 15.494 -5.125 1.00 81.06 93 LYS A O 1
ATOM 753 N N . GLU A 1 94 ? 10.922 17.537 -5.962 1.00 81.50 94 GLU A N 1
ATOM 754 C CA . GLU A 1 94 ? 10.525 18.129 -4.677 1.00 81.50 94 GLU A CA 1
ATOM 755 C C . GLU A 1 94 ? 9.278 17.465 -4.099 1.00 81.50 94 GLU A C 1
ATOM 757 O O . GLU A 1 94 ? 9.215 17.201 -2.900 1.00 81.50 94 GLU A O 1
ATOM 762 N N . ARG A 1 95 ? 8.298 17.145 -4.953 1.00 81.56 95 ARG A N 1
ATOM 763 C CA . ARG A 1 95 ? 7.073 16.469 -4.526 1.00 81.56 95 ARG A CA 1
ATOM 764 C C . ARG A 1 95 ? 7.396 15.104 -3.930 1.00 81.56 95 ARG A C 1
ATOM 766 O O . ARG A 1 95 ? 6.931 14.815 -2.837 1.00 81.56 95 ARG A O 1
ATOM 773 N N . ILE A 1 96 ? 8.220 14.309 -4.607 1.00 86.62 96 ILE A N 1
ATOM 774 C CA . ILE A 1 96 ? 8.637 12.991 -4.123 1.00 86.62 96 ILE A CA 1
ATOM 775 C C . ILE A 1 96 ? 9.407 13.128 -2.807 1.00 86.62 96 ILE A C 1
ATOM 777 O O . ILE A 1 96 ? 9.034 12.509 -1.816 1.00 86.62 96 ILE A O 1
ATOM 781 N N . THR A 1 97 ? 10.441 13.970 -2.761 1.00 85.31 97 THR A N 1
ATOM 782 C CA . THR A 1 97 ? 11.288 14.110 -1.567 1.00 85.31 97 THR A CA 1
ATOM 783 C C . THR A 1 97 ? 10.515 14.620 -0.347 1.00 85.31 97 THR A C 1
ATOM 785 O O . THR A 1 97 ? 10.779 14.169 0.761 1.00 85.31 97 THR A O 1
ATOM 788 N N . ASN A 1 98 ? 9.541 15.514 -0.534 1.00 88.56 98 ASN A N 1
ATOM 789 C CA . ASN A 1 98 ? 8.813 16.141 0.574 1.00 88.56 98 ASN A CA 1
ATOM 790 C C . ASN A 1 98 ? 7.518 15.413 0.970 1.00 88.56 98 ASN A C 1
ATOM 792 O O . ASN A 1 98 ? 6.899 15.788 1.968 1.00 88.56 98 ASN A O 1
ATOM 796 N N . LYS A 1 99 ? 7.069 14.429 0.180 1.00 91.69 99 LYS A N 1
ATOM 797 C CA . LYS A 1 99 ? 5.790 13.729 0.389 1.00 91.69 99 LYS A CA 1
ATOM 798 C C . LYS A 1 99 ? 5.891 12.213 0.436 1.00 91.69 99 LYS A C 1
ATOM 800 O O . LYS A 1 99 ? 4.855 11.557 0.43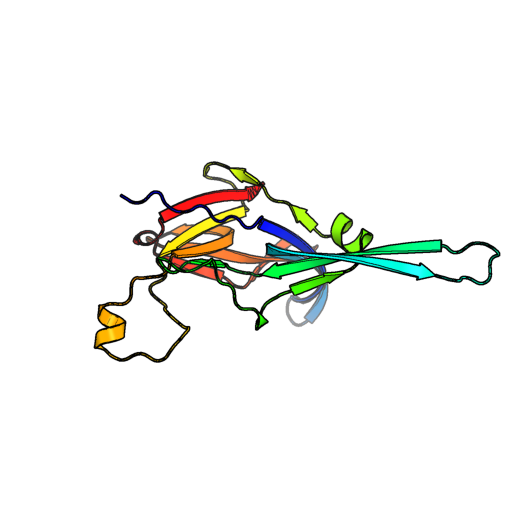4 1.00 91.69 99 LYS A O 1
ATOM 805 N N . THR A 1 100 ? 7.095 11.652 0.429 1.00 93.25 100 THR A N 1
ATOM 806 C CA . THR A 1 100 ? 7.277 10.202 0.491 1.00 93.25 100 THR A CA 1
ATOM 807 C C . THR A 1 100 ? 8.336 9.815 1.509 1.00 93.25 100 THR A C 1
ATOM 809 O O . THR A 1 100 ? 9.291 10.552 1.756 1.00 93.25 100 THR A O 1
ATOM 812 N N . LYS A 1 101 ? 8.165 8.631 2.088 1.00 95.00 101 LYS A N 1
ATOM 813 C CA . LYS A 1 101 ? 9.111 7.978 2.983 1.00 95.00 101 LYS A CA 1
ATOM 814 C C . LYS A 1 101 ? 9.224 6.517 2.565 1.00 95.00 101 LYS A C 1
ATOM 816 O O . LYS A 1 101 ? 8.238 5.784 2.582 1.00 95.00 101 LYS A O 1
ATOM 821 N N . HIS A 1 102 ? 10.423 6.100 2.169 1.00 93.31 102 HIS A N 1
ATOM 822 C CA . HIS A 1 102 ? 10.707 4.686 1.945 1.00 93.31 102 HIS A CA 1
ATOM 823 C C . HIS A 1 102 ? 10.668 3.944 3.274 1.00 93.31 102 HIS A C 1
ATOM 825 O O . HIS A 1 102 ? 11.236 4.427 4.252 1.00 93.31 102 HIS A O 1
ATOM 831 N N . LEU A 1 103 ? 10.014 2.78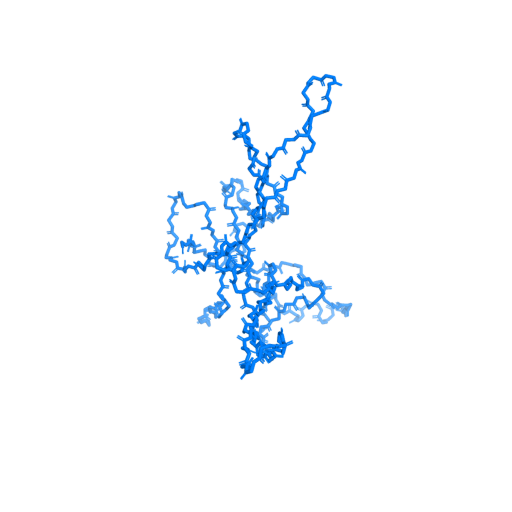8 3.278 1.00 94.12 103 LEU A N 1
ATOM 832 C CA . LEU A 1 103 ? 9.868 1.957 4.458 1.00 94.12 103 LEU A CA 1
ATOM 833 C C . LEU A 1 103 ? 10.733 0.704 4.321 1.00 94.12 103 LEU A C 1
ATOM 835 O O . LEU A 1 103 ? 10.797 0.083 3.256 1.00 94.12 103 LEU A O 1
ATOM 839 N N . SER A 1 104 ? 11.384 0.330 5.412 1.00 92.00 104 SER A N 1
ATOM 840 C CA . SER A 1 104 ? 12.191 -0.881 5.525 1.00 92.00 104 SER A CA 1
ATOM 841 C C . SER A 1 104 ? 11.414 -1.959 6.266 1.00 92.00 104 SER A C 1
ATOM 843 O O . SER A 1 104 ? 10.682 -1.665 7.205 1.00 92.00 104 SER A O 1
ATOM 845 N N . ARG A 1 105 ? 11.583 -3.216 5.848 1.00 92.75 105 ARG A N 1
ATOM 846 C CA . ARG A 1 105 ? 10.983 -4.372 6.524 1.00 92.75 105 ARG A CA 1
ATOM 847 C C . ARG A 1 105 ? 11.847 -4.801 7.699 1.00 92.75 105 ARG A C 1
ATOM 849 O O . ARG A 1 105 ? 13.052 -4.985 7.531 1.00 92.75 105 ARG A O 1
ATOM 856 N N . LEU A 1 106 ? 11.218 -5.010 8.846 1.00 90.94 106 LEU A N 1
ATOM 857 C CA . LEU A 1 106 ? 11.829 -5.556 10.055 1.00 90.94 106 LEU A CA 1
ATOM 858 C C . LEU A 1 106 ? 11.022 -6.757 10.559 1.00 90.94 106 LEU A C 1
ATOM 860 O O . LEU A 1 106 ? 9.871 -6.958 10.161 1.00 90.94 106 LEU A O 1
ATOM 864 N N . GLU A 1 107 ? 11.615 -7.540 11.461 1.00 88.25 107 GLU A N 1
ATOM 865 C CA . GLU A 1 107 ? 10.871 -8.571 12.190 1.00 88.25 107 GLU A CA 1
ATOM 866 C C . GLU A 1 107 ? 9.676 -7.947 12.918 1.00 88.25 107 GLU A C 1
ATOM 868 O O . GLU A 1 107 ? 9.749 -6.821 13.416 1.00 88.25 107 GLU A O 1
ATOM 873 N N . PHE A 1 108 ? 8.559 -8.674 12.956 1.00 85.19 108 PHE A N 1
ATOM 874 C CA . PHE A 1 108 ? 7.353 -8.165 13.588 1.00 85.19 108 PHE A CA 1
ATOM 875 C C . PHE A 1 108 ? 7.527 -7.999 15.100 1.00 85.19 108 PHE A C 1
ATOM 877 O O . PHE A 1 108 ? 8.008 -8.898 15.793 1.00 85.19 108 PHE A O 1
ATOM 884 N N . CYS A 1 109 ? 7.053 -6.870 15.617 1.00 79.62 109 CYS A N 1
ATOM 885 C CA . CYS A 1 109 ? 6.942 -6.595 17.037 1.00 79.62 109 CYS A CA 1
ATOM 886 C C . CYS A 1 109 ? 5.615 -5.893 17.348 1.00 79.62 109 CYS A C 1
ATOM 888 O O . CYS A 1 109 ? 5.107 -5.071 16.583 1.00 79.62 109 CYS A O 1
ATOM 890 N N . ASP A 1 110 ? 5.036 -6.248 18.494 1.00 73.38 110 ASP A N 1
ATOM 891 C CA . ASP A 1 110 ? 3.796 -5.641 18.958 1.00 73.38 110 ASP A CA 1
ATOM 892 C C . ASP A 1 110 ? 4.040 -4.160 19.290 1.00 73.38 110 ASP A C 1
ATOM 894 O O . ASP A 1 110 ? 4.862 -3.834 20.147 1.00 73.38 110 ASP A O 1
ATOM 898 N N . GLY A 1 111 ? 3.306 -3.262 18.628 1.00 75.81 111 GLY A N 1
ATOM 899 C CA . GLY A 1 111 ? 3.349 -1.818 18.891 1.00 75.81 111 GLY A CA 1
ATOM 900 C C . GLY A 1 111 ? 3.670 -0.942 17.681 1.00 75.81 111 GLY A C 1
ATOM 901 O O . GLY A 1 111 ? 3.506 0.274 17.776 1.00 75.81 111 GLY A O 1
ATOM 902 N N . HIS A 1 112 ? 4.066 -1.524 16.546 1.00 86.12 112 HIS A N 1
ATOM 903 C CA . HIS A 1 112 ? 4.278 -0.760 15.315 1.00 86.12 112 HIS A CA 1
ATOM 904 C C . HIS A 1 112 ? 2.971 -0.385 14.635 1.00 86.12 112 HIS A C 1
ATOM 906 O O . HIS A 1 112 ? 2.058 -1.197 14.487 1.00 86.12 112 HIS A O 1
ATOM 912 N N . GLU A 1 113 ? 2.911 0.867 14.188 1.00 91.38 113 GLU A N 1
ATOM 913 C CA . GLU A 1 113 ? 1.749 1.397 13.481 1.00 91.38 113 GLU A CA 1
ATOM 914 C C . GLU A 1 113 ? 1.656 0.840 12.056 1.00 91.38 113 GLU A C 1
ATOM 916 O O . GLU A 1 113 ? 0.561 0.575 11.572 1.00 91.38 113 GLU A O 1
ATOM 921 N N . LEU A 1 114 ? 2.796 0.652 11.387 1.00 95.12 114 LEU A N 1
ATOM 922 C CA . LEU A 1 114 ? 2.874 0.225 9.996 1.00 95.12 114 LEU A CA 1
ATOM 923 C C . LEU A 1 114 ? 3.401 -1.197 9.880 1.00 95.12 114 LEU A C 1
ATOM 925 O O . LEU A 1 114 ? 4.421 -1.552 10.472 1.00 95.12 114 LEU A O 1
ATOM 929 N N . VAL A 1 115 ? 2.709 -2.000 9.079 1.00 95.50 115 VAL A N 1
ATOM 930 C CA . V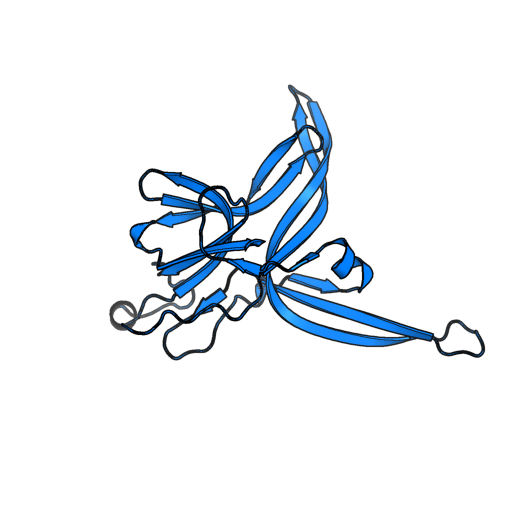AL A 1 115 ? 3.004 -3.423 8.919 1.00 95.50 115 VAL A CA 1
ATOM 931 C C . VAL A 1 115 ? 2.829 -3.851 7.469 1.00 95.50 115 VAL A C 1
ATOM 933 O O . VAL A 1 115 ? 1.990 -3.310 6.748 1.00 95.50 115 VAL A O 1
ATOM 936 N N . GLU A 1 116 ? 3.599 -4.850 7.054 1.00 95.06 116 GLU A N 1
ATOM 937 C CA . GLU A 1 116 ? 3.327 -5.660 5.871 1.00 95.06 116 GLU A CA 1
ATOM 938 C C . GLU A 1 116 ? 2.767 -7.013 6.316 1.00 95.06 116 GLU A C 1
ATOM 940 O O . GLU A 1 116 ? 3.270 -7.620 7.260 1.00 95.06 116 GLU A O 1
ATOM 945 N N . VAL A 1 117 ? 1.725 -7.485 5.636 1.00 93.81 117 VAL A N 1
ATOM 946 C CA . VAL A 1 117 ? 1.111 -8.794 5.863 1.00 93.81 117 VAL A CA 1
ATOM 947 C C . VAL A 1 117 ? 1.136 -9.576 4.558 1.00 93.81 117 VAL A C 1
ATOM 949 O O . VAL A 1 117 ? 0.647 -9.092 3.532 1.00 93.81 117 VAL A O 1
ATOM 952 N N . SER A 1 118 ? 1.654 -10.803 4.612 1.00 93.75 118 SER A N 1
ATOM 953 C CA . SER A 1 118 ? 1.516 -11.786 3.542 1.00 93.75 118 SER A CA 1
ATOM 954 C C . SER A 1 118 ? 0.498 -12.856 3.939 1.00 93.75 118 SER A C 1
ATOM 956 O O . SER A 1 118 ? 0.509 -13.376 5.058 1.00 93.75 118 SER A O 1
ATOM 958 N N . TYR A 1 119 ? -0.437 -13.173 3.047 1.00 92.12 119 TYR A N 1
ATOM 959 C CA . TYR A 1 119 ? -1.520 -14.109 3.351 1.00 92.12 119 TYR A CA 1
ATOM 960 C C . TYR A 1 119 ? -2.066 -14.789 2.099 1.00 92.12 119 TYR A C 1
ATOM 962 O O . TYR A 1 119 ? -2.005 -14.256 0.992 1.00 92.12 119 TYR A O 1
ATOM 970 N N . GLU A 1 120 ? -2.620 -15.983 2.268 1.00 89.38 120 GLU A N 1
ATOM 971 C CA . GLU A 1 120 ? -3.311 -16.695 1.194 1.00 89.38 120 GLU A CA 1
ATOM 972 C C . GLU A 1 120 ? -4.748 -16.188 1.087 1.00 89.38 120 GLU A C 1
ATOM 974 O O . GLU A 1 120 ? -5.592 -16.482 1.936 1.00 89.38 120 GLU A O 1
ATOM 979 N N . SER A 1 121 ? -5.036 -15.388 0.058 1.00 75.88 121 SER A N 1
ATOM 980 C CA . SER A 1 121 ? -6.379 -14.830 -0.106 1.00 75.88 121 SER A CA 1
ATOM 981 C C . SER A 1 121 ? -7.326 -15.862 -0.704 1.00 75.88 121 SER A C 1
ATOM 983 O O . SER A 1 121 ? -7.110 -16.275 -1.842 1.00 75.88 121 SER A O 1
ATOM 985 N N . PRO A 1 122 ? -8.437 -16.211 -0.030 1.00 64.94 122 PRO A N 1
ATOM 986 C CA . PRO A 1 122 ? -9.431 -17.122 -0.592 1.00 64.94 122 PRO A CA 1
ATOM 987 C C . PRO A 1 122 ? -10.123 -16.559 -1.849 1.00 64.94 122 PRO A C 1
ATOM 989 O O . PRO A 1 122 ? -10.833 -17.293 -2.534 1.00 64.94 122 PRO A O 1
ATOM 992 N N . GLY A 1 123 ? -9.942 -15.268 -2.156 1.00 61.50 123 GLY A N 1
ATOM 993 C CA . GLY A 1 123 ? -10.502 -14.602 -3.327 1.00 61.50 123 GLY A CA 1
ATOM 994 C C . GLY A 1 123 ? -9.541 -14.617 -4.513 1.00 61.50 123 GLY A C 1
ATOM 995 O O . GLY A 1 123 ? -8.516 -13.938 -4.507 1.00 61.50 123 GLY A O 1
ATOM 996 N N . VAL A 1 124 ? -9.903 -15.351 -5.564 1.00 54.00 124 VAL A N 1
ATOM 997 C CA . VAL A 1 124 ? -9.295 -15.221 -6.892 1.00 54.00 124 VAL A CA 1
ATOM 998 C C . VAL A 1 124 ? -10.242 -14.389 -7.754 1.00 54.00 124 VAL A C 1
ATOM 1000 O O . VAL A 1 124 ? -11.185 -14.923 -8.327 1.00 54.00 124 VAL A O 1
ATOM 1003 N N . GLU A 1 125 ? -10.018 -13.079 -7.840 1.00 52.44 125 GLU A N 1
ATOM 1004 C CA . GLU A 1 125 ? -10.927 -12.170 -8.565 1.00 52.44 125 GLU A CA 1
ATOM 1005 C C . GLU A 1 125 ? -10.691 -12.133 -10.084 1.00 52.44 125 GLU A C 1
ATOM 1007 O O . GLU A 1 125 ? -11.516 -11.613 -10.830 1.00 52.44 125 GLU A O 1
ATOM 1012 N N . CYS A 1 126 ? -9.574 -12.676 -10.578 1.00 51.34 126 CYS A N 1
ATOM 1013 C CA . CYS A 1 126 ? -9.103 -12.275 -11.903 1.00 51.34 126 CYS A CA 1
ATOM 1014 C C . CYS A 1 126 ? -9.699 -13.011 -13.115 1.00 51.34 126 CYS A C 1
ATOM 1016 O O . CYS A 1 126 ? -9.519 -12.497 -14.217 1.00 51.34 126 CYS A O 1
ATOM 1018 N N . CYS A 1 127 ? -10.402 -14.150 -13.003 1.00 51.53 127 CYS A N 1
ATOM 1019 C CA . CYS A 1 127 ? -10.978 -14.809 -14.194 1.00 51.53 127 CYS A CA 1
ATOM 1020 C C . CYS A 1 127 ? -12.211 -15.682 -13.886 1.00 51.53 127 CYS A C 1
ATOM 1022 O O . CYS A 1 127 ? -12.166 -16.436 -12.912 1.00 51.53 127 CYS A O 1
ATOM 1024 N N . PRO A 1 128 ? -13.260 -15.690 -14.739 1.00 57.78 128 PRO A N 1
ATOM 1025 C CA . PRO A 1 128 ? -14.240 -16.772 -14.740 1.00 57.78 128 PRO A CA 1
ATOM 1026 C C . PRO A 1 128 ? -13.533 -18.087 -15.079 1.00 57.78 128 PRO A C 1
ATOM 1028 O O . PRO A 1 128 ? -12.748 -18.152 -16.023 1.00 57.78 128 PRO A O 1
ATOM 1031 N N . MET A 1 129 ? -13.806 -19.120 -14.290 1.00 73.62 129 MET A N 1
ATOM 1032 C CA . MET A 1 129 ? -13.190 -20.437 -14.417 1.00 73.62 129 MET A CA 1
ATOM 1033 C C . MET A 1 129 ? -14.244 -21.527 -14.285 1.00 73.62 129 MET A C 1
ATOM 1035 O O . MET A 1 129 ? -15.285 -21.344 -13.647 1.00 73.62 129 MET A O 1
ATOM 1039 N N . THR A 1 130 ? -13.972 -22.664 -14.905 1.00 79.38 130 THR A N 1
ATOM 1040 C CA . THR A 1 130 ? -14.730 -23.896 -14.711 1.00 79.38 130 THR A CA 1
ATOM 1041 C C . THR A 1 130 ? -14.552 -24.416 -13.285 1.00 79.38 130 THR A C 1
ATOM 1043 O O . THR A 1 130 ? -13.655 -24.007 -12.544 1.00 79.38 130 THR A O 1
ATOM 1046 N N . LYS A 1 131 ? -15.429 -25.333 -12.873 1.00 83.69 131 LYS A N 1
ATOM 1047 C CA . LYS A 1 131 ? -15.358 -25.952 -11.545 1.00 83.69 131 LYS A CA 1
ATOM 1048 C C . LYS A 1 131 ? -14.056 -26.736 -11.369 1.00 83.69 131 LYS A C 1
ATOM 1050 O O . LYS A 1 131 ? -13.475 -26.714 -10.292 1.00 83.69 131 LYS A O 1
ATOM 1055 N N . GLU A 1 132 ? -13.625 -27.423 -12.417 1.00 84.25 132 GLU A N 1
ATOM 1056 C CA . GLU A 1 132 ? -12.398 -28.211 -12.454 1.00 84.25 132 GLU A CA 1
ATOM 1057 C C . GLU A 1 132 ? -11.179 -27.298 -12.286 1.00 84.25 132 GLU A C 1
ATOM 1059 O O . GLU A 1 132 ? -10.358 -27.528 -11.403 1.00 84.25 132 GLU A O 1
ATOM 1064 N N . GLU A 1 133 ? -11.133 -26.190 -13.032 1.00 78.00 133 GLU A N 1
ATOM 1065 C CA . GLU A 1 133 ? -10.091 -25.170 -12.876 1.00 78.00 133 GLU A CA 1
ATOM 1066 C C . GLU A 1 133 ? -10.092 -24.560 -11.471 1.00 78.00 133 GLU A C 1
ATOM 1068 O O . GLU A 1 133 ? -9.024 -24.361 -10.908 1.00 78.00 133 GLU A O 1
ATOM 1073 N N . ALA A 1 134 ? -11.258 -24.302 -10.871 1.00 77.00 134 ALA A N 1
ATOM 1074 C CA . ALA A 1 134 ? -11.348 -23.773 -9.509 1.00 77.00 134 ALA A CA 1
ATOM 1075 C C . ALA A 1 134 ? -10.825 -24.745 -8.441 1.00 77.00 134 ALA A C 1
ATOM 1077 O O . ALA A 1 134 ? -10.253 -24.303 -7.448 1.00 77.00 134 ALA A O 1
ATOM 1078 N N . ILE A 1 135 ? -11.027 -26.052 -8.628 1.00 79.38 135 ILE A N 1
ATOM 1079 C CA . ILE A 1 135 ? -10.550 -27.087 -7.699 1.00 79.38 135 ILE A CA 1
ATOM 1080 C C . ILE A 1 135 ? -9.028 -27.226 -7.776 1.00 79.38 135 ILE A C 1
ATOM 1082 O O . ILE A 1 135 ? -8.373 -27.358 -6.743 1.00 79.38 135 ILE A O 1
ATOM 1086 N N . ASP A 1 136 ? -8.471 -27.177 -8.985 1.00 76.81 136 ASP A N 1
ATOM 1087 C CA . ASP A 1 136 ? -7.032 -27.337 -9.203 1.00 76.81 136 ASP A CA 1
ATOM 1088 C C . ASP A 1 136 ? -6.247 -26.041 -8.947 1.00 76.81 136 ASP A C 1
ATOM 1090 O O . ASP A 1 136 ? -5.022 -26.067 -8.763 1.00 76.81 136 ASP A O 1
ATOM 1094 N N . LYS A 1 137 ? -6.931 -24.890 -8.925 1.00 75.50 137 LYS A N 1
ATOM 1095 C CA . LYS A 1 137 ? -6.290 -23.592 -8.739 1.00 75.50 137 LYS A CA 1
ATOM 1096 C C . LYS A 1 137 ? -5.754 -23.445 -7.323 1.00 75.50 137 LYS A C 1
ATOM 1098 O O . LYS A 1 137 ? -6.472 -23.510 -6.330 1.00 75.50 137 LYS A O 1
ATOM 1103 N N . GLN A 1 138 ? -4.458 -23.170 -7.248 1.00 76.25 138 GLN A N 1
ATOM 1104 C CA . GLN A 1 138 ? -3.813 -22.828 -5.991 1.00 76.25 138 GLN A CA 1
ATOM 1105 C C . GLN A 1 138 ? -4.151 -21.394 -5.591 1.00 76.25 138 GLN A C 1
ATOM 1107 O O . GLN A 1 138 ? -4.266 -20.498 -6.431 1.00 76.25 138 GLN A O 1
ATOM 1112 N N . VAL A 1 139 ? -4.290 -21.194 -4.285 1.00 80.75 139 VAL A N 1
ATOM 1113 C CA . VAL A 1 139 ? -4.578 -19.893 -3.694 1.00 80.75 139 VAL A CA 1
ATOM 1114 C C . VAL A 1 139 ? -3.358 -18.976 -3.865 1.00 80.75 139 VAL A C 1
ATOM 1116 O O . VAL A 1 139 ? -2.252 -19.380 -3.496 1.00 80.75 139 VAL A O 1
ATOM 1119 N N . PRO A 1 140 ? -3.507 -17.767 -4.440 1.00 82.81 140 PRO A N 1
ATOM 1120 C CA . PRO A 1 140 ? -2.394 -16.839 -4.587 1.00 82.81 140 PRO A CA 1
ATOM 1121 C C . PRO A 1 140 ? -1.974 -16.254 -3.236 1.00 82.81 140 PRO A C 1
ATOM 1123 O O . PRO A 1 140 ? -2.812 -15.954 -2.380 1.00 82.81 140 PRO A O 1
ATOM 1126 N N . LEU A 1 141 ? -0.671 -16.012 -3.090 1.00 88.75 141 LEU A N 1
ATOM 1127 C CA . LEU A 1 141 ? -0.130 -15.241 -1.976 1.00 88.75 141 LEU A CA 1
ATOM 1128 C C . LEU A 1 141 ? -0.348 -13.749 -2.260 1.00 88.75 141 LEU A C 1
ATOM 1130 O O . LEU A 1 141 ? 0.024 -13.258 -3.328 1.00 88.75 141 LEU A O 1
ATOM 1134 N N . GLN A 1 142 ? -0.971 -13.044 -1.323 1.00 90.81 142 GLN A N 1
ATOM 1135 C CA . GLN A 1 142 ? -1.197 -11.601 -1.360 1.00 90.81 142 GLN A CA 1
ATOM 1136 C C . GLN A 1 142 ? -0.245 -10.899 -0.401 1.00 90.81 142 GLN A C 1
ATOM 1138 O O . GLN A 1 142 ? 0.047 -11.426 0.671 1.00 90.81 142 GLN A O 1
ATOM 1143 N N . PHE A 1 143 ? 0.164 -9.689 -0.767 1.00 92.81 143 PHE A N 1
ATOM 1144 C CA . PHE A 1 143 ? 0.965 -8.794 0.057 1.00 92.81 143 PHE A CA 1
ATOM 1145 C C . PHE A 1 143 ? 0.261 -7.445 0.162 1.00 92.81 143 PHE A C 1
ATOM 1147 O O . PHE A 1 143 ? -0.067 -6.821 -0.856 1.00 92.81 143 PHE A O 1
ATOM 1154 N N . ILE A 1 144 ? 0.038 -6.999 1.396 1.00 93.62 144 ILE A N 1
ATOM 1155 C CA . ILE A 1 144 ? -0.480 -5.664 1.691 1.00 93.62 144 ILE A CA 1
ATOM 1156 C C . ILE A 1 144 ? 0.384 -4.993 2.751 1.00 93.62 144 ILE A C 1
ATOM 1158 O O . ILE A 1 144 ? 0.836 -5.644 3.689 1.00 93.62 144 ILE A O 1
ATOM 1162 N N . ALA A 1 145 ? 0.562 -3.684 2.623 1.00 95.12 145 ALA A N 1
ATOM 1163 C CA . ALA A 1 145 ? 1.226 -2.858 3.616 1.00 95.12 145 ALA A CA 1
ATOM 1164 C C . ALA A 1 145 ? 0.292 -1.721 4.032 1.00 95.12 145 ALA A C 1
ATOM 1166 O O . ALA A 1 145 ? -0.373 -1.124 3.186 1.00 95.12 145 ALA A O 1
ATOM 1167 N N . GLY A 1 146 ? 0.219 -1.425 5.326 1.00 95.81 146 GLY A N 1
ATOM 1168 C CA . GLY A 1 146 ? -0.686 -0.400 5.836 1.00 95.81 146 GLY A CA 1
ATOM 1169 C C . GLY A 1 146 ? -0.635 -0.235 7.349 1.00 95.81 146 GLY A C 1
ATOM 1170 O O . GLY A 1 146 ? 0.251 -0.761 8.018 1.00 95.81 146 GLY A O 1
ATOM 1171 N N . TYR A 1 147 ? -1.608 0.503 7.873 1.00 96.12 147 TYR A N 1
ATOM 1172 C CA . TYR A 1 147 ? -1.757 0.816 9.288 1.00 96.12 147 TYR A CA 1
ATOM 1173 C C . TYR A 1 147 ? -2.420 -0.345 10.033 1.00 96.12 147 TYR A C 1
ATOM 1175 O O . TYR A 1 147 ? -3.556 -0.722 9.730 1.00 96.12 147 TYR A O 1
ATOM 1183 N N . PHE A 1 148 ? -1.723 -0.914 11.012 1.00 95.38 148 PHE A N 1
ATOM 1184 C CA . PHE A 1 148 ? -2.226 -1.986 11.859 1.00 95.38 148 PHE A CA 1
ATOM 1185 C C . PHE A 1 148 ? -3.261 -1.446 12.849 1.00 95.38 148 PHE A C 1
ATOM 1187 O O . PHE A 1 148 ? -2.951 -0.654 13.733 1.00 95.38 148 PHE A O 1
ATOM 1194 N N . LEU A 1 149 ? -4.507 -1.907 12.725 1.00 94.69 149 LEU A N 1
ATOM 1195 C CA . LEU A 1 149 ? -5.608 -1.514 13.614 1.00 94.69 149 LEU A CA 1
ATOM 1196 C C . LEU A 1 149 ? -5.833 -2.510 14.759 1.00 94.69 149 LEU A C 1
ATOM 1198 O O . LEU A 1 149 ? -6.685 -2.287 15.621 1.00 94.69 149 LEU A O 1
ATOM 1202 N N . GLY A 1 150 ? -5.108 -3.629 14.750 1.00 93.25 150 GLY A N 1
ATOM 1203 C CA . GLY A 1 150 ? -5.161 -4.652 15.784 1.00 93.25 150 GLY A CA 1
ATOM 1204 C C . GLY A 1 150 ? -5.599 -6.031 15.294 1.00 93.25 150 GLY A C 1
ATOM 1205 O O . GLY A 1 150 ? -6.042 -6.235 14.157 1.00 93.25 150 GLY A O 1
ATOM 1206 N N . ARG A 1 151 ? -5.489 -6.989 16.217 1.00 92.81 151 ARG A N 1
ATOM 1207 C CA . ARG A 1 151 ? -5.878 -8.393 16.060 1.00 92.81 151 ARG A CA 1
ATOM 1208 C C . ARG A 1 151 ? -6.921 -8.743 17.115 1.00 92.81 151 ARG A C 1
ATOM 1210 O O . ARG A 1 151 ? -6.674 -8.578 18.307 1.00 92.81 151 ARG A O 1
ATOM 1217 N N . LYS A 1 152 ? -8.100 -9.199 16.689 1.00 93.69 152 LYS A N 1
ATOM 1218 C CA . LYS A 1 152 ? -9.207 -9.559 17.588 1.00 93.69 152 LYS A CA 1
ATOM 1219 C C . LYS A 1 152 ? -10.082 -10.642 16.963 1.00 93.69 152 LYS A C 1
ATOM 1221 O O . LYS A 1 152 ? -10.357 -10.587 15.771 1.00 93.69 152 LYS A O 1
ATOM 1226 N N . ASP A 1 153 ? -10.520 -11.609 17.771 1.00 94.06 153 ASP A N 1
ATOM 1227 C CA . ASP A 1 153 ? -11.439 -12.687 17.369 1.00 94.06 153 ASP A CA 1
ATOM 1228 C C . ASP A 1 153 ? -10.955 -13.492 16.141 1.00 94.06 153 ASP A C 1
ATOM 1230 O O . ASP A 1 153 ? -11.742 -13.892 15.288 1.00 94.06 153 ASP A O 1
ATOM 1234 N N . GLY A 1 154 ? -9.638 -13.712 16.031 1.00 93.00 154 GLY A N 1
ATOM 1235 C CA . GLY A 1 154 ? -9.033 -14.421 14.894 1.00 93.00 154 GLY A CA 1
ATOM 1236 C C . GLY A 1 154 ? -9.004 -13.617 13.588 1.00 93.00 154 GLY A C 1
ATOM 1237 O O . GLY A 1 154 ? -8.810 -14.195 12.521 1.00 93.00 154 GLY A O 1
ATOM 1238 N N . LEU A 1 155 ? -9.199 -12.298 13.655 1.00 94.50 155 LEU A N 1
ATOM 1239 C CA . LEU A 1 155 ? -9.132 -11.381 12.520 1.00 94.50 155 LEU A CA 1
ATOM 1240 C C . LEU A 1 155 ? -8.041 -10.331 12.746 1.00 94.50 155 LEU A C 1
ATOM 1242 O O . LEU A 1 155 ? -7.914 -9.778 13.841 1.00 94.50 155 LEU A O 1
ATOM 1246 N N . VAL A 1 156 ? -7.300 -10.020 11.689 1.00 94.12 156 VAL A N 1
ATOM 1247 C CA . VAL A 1 156 ? -6.333 -8.921 11.611 1.00 94.12 156 VAL A CA 1
ATOM 1248 C C . VAL A 1 156 ? -6.918 -7.814 10.741 1.00 94.12 156 VAL A C 1
ATOM 1250 O O . VAL A 1 156 ? -7.492 -8.087 9.686 1.00 94.12 156 VAL A O 1
ATOM 1253 N N . LYS A 1 157 ? -6.804 -6.560 11.190 1.00 95.44 157 LYS A N 1
ATOM 1254 C CA . LYS A 1 157 ? -7.329 -5.387 10.479 1.00 95.44 157 LYS A CA 1
ATOM 1255 C C . LYS A 1 157 ? -6.204 -4.442 10.082 1.00 95.44 157 LYS A C 1
ATOM 1257 O O . LYS A 1 157 ? -5.501 -3.942 10.957 1.00 95.44 157 LYS A O 1
ATOM 1262 N N . ILE A 1 158 ? -6.090 -4.167 8.785 1.00 95.06 158 ILE A N 1
ATOM 1263 C CA . ILE A 1 158 ? -5.083 -3.271 8.202 1.00 95.06 158 ILE A CA 1
ATOM 1264 C C . ILE A 1 158 ? -5.788 -2.182 7.392 1.00 95.06 158 ILE A C 1
ATOM 1266 O O . ILE A 1 158 ? -6.596 -2.504 6.529 1.00 95.06 158 ILE A O 1
ATOM 1270 N N . ALA A 1 159 ? -5.492 -0.906 7.625 1.00 96.12 159 ALA A N 1
ATOM 1271 C CA . ALA A 1 159 ? -5.973 0.195 6.786 1.00 96.12 159 ALA A CA 1
ATOM 1272 C C . ALA A 1 159 ? -4.901 0.624 5.781 1.00 96.12 159 ALA A C 1
ATOM 1274 O O . ALA A 1 159 ? -3.749 0.817 6.157 1.00 96.12 159 ALA A O 1
ATOM 1275 N N . LEU A 1 160 ? -5.262 0.816 4.511 1.00 93.69 160 LEU A N 1
ATOM 1276 C CA . LEU A 1 160 ? -4.298 1.279 3.497 1.00 93.69 160 LEU A CA 1
ATOM 1277 C C . LEU A 1 160 ? -4.125 2.803 3.481 1.00 93.69 160 LEU A C 1
ATOM 1279 O O . LEU A 1 160 ? -3.215 3.316 2.827 1.00 93.69 160 LEU A O 1
ATOM 1283 N N . ALA A 1 161 ? -5.007 3.528 4.169 1.00 94.38 161 ALA A N 1
ATOM 1284 C CA . ALA A 1 161 ? -4.936 4.973 4.287 1.00 94.38 161 ALA A CA 1
ATOM 1285 C C . ALA A 1 161 ? -5.383 5.449 5.672 1.00 94.38 161 ALA A C 1
ATOM 1287 O O . ALA A 1 161 ? -6.246 4.828 6.305 1.00 94.38 161 ALA A O 1
ATOM 1288 N N . LYS A 1 162 ? -4.811 6.569 6.116 1.00 95.38 162 LYS A N 1
ATOM 1289 C CA . LYS A 1 162 ? -5.271 7.306 7.296 1.00 95.38 162 LYS A CA 1
ATOM 1290 C C . LYS A 1 162 ? -5.332 8.801 7.004 1.00 95.38 162 LYS A C 1
ATOM 1292 O O . LYS A 1 162 ? -4.475 9.339 6.308 1.00 95.38 162 LYS A O 1
ATOM 1297 N N . THR A 1 163 ? -6.318 9.475 7.572 1.00 94.69 163 THR A N 1
ATOM 1298 C CA . THR A 1 163 ? -6.482 10.927 7.525 1.00 94.69 163 THR A CA 1
ATOM 1299 C C . THR A 1 163 ? -6.371 11.463 8.940 1.00 94.69 163 THR A C 1
ATOM 1301 O O . THR A 1 163 ? -7.193 11.124 9.788 1.00 94.69 163 THR A O 1
ATOM 1304 N N . MET A 1 164 ? -5.357 12.284 9.198 1.00 93.50 164 MET A N 1
ATOM 1305 C CA . MET A 1 164 ? -5.189 12.988 10.468 1.00 93.50 164 MET A CA 1
ATOM 1306 C C . MET A 1 164 ? -5.798 14.380 10.351 1.00 93.50 164 MET A C 1
ATOM 1308 O O . MET A 1 164 ? -5.418 15.142 9.460 1.00 93.50 164 MET A O 1
ATOM 1312 N N . ILE A 1 165 ? -6.737 14.688 11.237 1.00 90.56 165 ILE A N 1
ATOM 1313 C CA . ILE A 1 165 ? -7.385 15.992 11.348 1.00 90.56 165 ILE A CA 1
ATOM 1314 C C . ILE A 1 165 ? -6.586 16.824 12.347 1.00 90.56 165 ILE A C 1
ATOM 1316 O O . ILE A 1 165 ? -6.171 16.304 13.382 1.00 90.56 165 ILE A O 1
ATOM 1320 N N . ASP A 1 166 ? -6.409 18.116 12.082 1.00 78.81 166 ASP A N 1
ATOM 1321 C CA . ASP A 1 166 ? -5.668 19.016 12.979 1.00 78.81 166 ASP A CA 1
ATOM 1322 C C . ASP A 1 166 ? -6.261 19.097 14.403 1.00 78.81 166 ASP A C 1
ATOM 1324 O O . ASP A 1 166 ? -5.560 19.431 15.357 1.00 78.81 166 ASP A O 1
ATOM 1328 N N . GLU A 1 167 ? -7.535 18.728 14.574 1.00 73.19 167 GLU A N 1
ATOM 1329 C CA . GLU A 1 167 ? -8.230 18.639 15.868 1.00 73.19 167 GLU A CA 1
ATOM 1330 C C . GLU A 1 167 ? -7.888 17.351 16.663 1.00 73.19 167 GLU A C 1
ATOM 1332 O O . GLU A 1 167 ? -8.350 17.177 17.789 1.00 73.19 167 GLU A O 1
ATOM 1337 N N . GLY A 1 168 ? -7.020 16.481 16.125 1.00 74.81 168 GLY A N 1
ATOM 1338 C CA . GLY A 1 168 ? -6.430 15.315 16.800 1.00 74.81 168 GLY A CA 1
ATOM 1339 C C . GLY A 1 168 ? -7.044 13.964 16.425 1.00 74.81 168 GLY A C 1
ATOM 1340 O O . GLY A 1 168 ? -6.456 12.919 16.714 1.00 74.81 168 GLY A O 1
ATOM 1341 N N . ASP A 1 169 ? -8.188 13.967 15.746 1.00 86.88 169 ASP A N 1
ATOM 1342 C CA . ASP A 1 169 ? -8.856 12.748 15.299 1.00 86.88 169 ASP A CA 1
ATOM 1343 C C . ASP A 1 169 ? -8.144 12.110 14.098 1.00 86.88 169 ASP A C 1
ATOM 1345 O O . ASP A 1 169 ? -7.602 12.783 13.219 1.00 86.88 169 ASP A O 1
ATOM 1349 N N . THR A 1 170 ? -8.158 10.776 14.046 1.00 91.81 170 THR A N 1
ATOM 1350 C CA . THR A 1 170 ? -7.609 9.999 12.927 1.00 91.81 170 THR A CA 1
ATOM 1351 C C . THR A 1 170 ? -8.684 9.095 12.340 1.00 91.81 170 THR A C 1
ATOM 1353 O O . THR A 1 170 ? -9.266 8.264 13.037 1.00 91.81 170 THR A O 1
ATOM 1356 N N . ILE A 1 171 ? -8.929 9.241 11.041 1.00 91.75 171 ILE A N 1
ATOM 1357 C CA . ILE A 1 171 ? -9.871 8.427 10.270 1.00 91.75 171 ILE A CA 1
ATOM 1358 C C . ILE A 1 171 ? -9.074 7.397 9.471 1.00 91.75 171 ILE A C 1
ATOM 1360 O O . ILE A 1 171 ? -8.110 7.753 8.803 1.00 91.75 171 ILE A O 1
ATOM 1364 N N . TYR A 1 172 ? -9.483 6.130 9.510 1.00 94.56 172 TYR A N 1
ATOM 1365 C CA . TYR A 1 172 ? -8.864 5.055 8.732 1.00 94.56 172 TYR A CA 1
ATOM 1366 C C . TYR A 1 172 ? -9.764 4.626 7.577 1.00 94.56 172 TYR A C 1
ATOM 1368 O O . TYR A 1 172 ? -10.972 4.457 7.747 1.00 94.56 172 TYR A O 1
ATOM 1376 N N . GLU A 1 173 ? -9.167 4.406 6.410 1.00 93.19 173 GLU A N 1
ATOM 1377 C CA . GLU A 1 173 ? -9.874 4.123 5.161 1.00 93.19 173 GLU A CA 1
ATOM 1378 C C . GLU A 1 173 ? -9.278 2.889 4.465 1.00 93.19 173 GLU A C 1
ATOM 1380 O O . GLU A 1 173 ? -8.135 2.493 4.716 1.00 93.19 173 GLU A O 1
ATOM 1385 N N . ASN A 1 174 ? -10.057 2.263 3.574 1.00 91.50 174 ASN A N 1
ATOM 1386 C CA . ASN A 1 174 ? -9.661 1.049 2.843 1.00 91.50 174 ASN A CA 1
ATOM 1387 C C . ASN A 1 174 ? -9.217 -0.099 3.775 1.00 91.50 174 ASN A C 1
ATOM 1389 O O . ASN A 1 174 ? -8.147 -0.691 3.608 1.00 91.50 174 ASN A O 1
ATOM 1393 N N . ILE A 1 175 ? -10.041 -0.388 4.788 1.00 94.50 175 ILE A N 1
ATOM 1394 C CA . ILE A 1 175 ? -9.752 -1.397 5.813 1.00 94.50 175 ILE A CA 1
ATOM 1395 C C . ILE A 1 175 ? -9.890 -2.806 5.227 1.00 94.50 175 ILE A C 1
ATOM 1397 O O . ILE A 1 175 ? -10.978 -3.232 4.843 1.00 94.50 175 ILE A O 1
ATOM 1401 N N . HIS A 1 176 ? -8.788 -3.546 5.234 1.00 92.19 176 HIS A N 1
ATOM 1402 C CA . HIS A 1 176 ?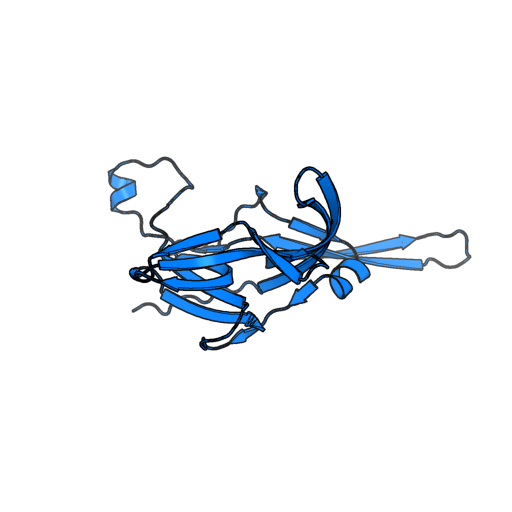 -8.717 -4.964 4.921 1.00 92.19 176 HIS A CA 1
ATOM 1403 C C . HIS A 1 176 ? -8.855 -5.781 6.203 1.00 92.19 176 HIS A C 1
ATOM 1405 O O . HIS A 1 176 ? -8.178 -5.523 7.201 1.00 92.19 176 HIS A O 1
ATOM 1411 N N . ILE A 1 177 ? -9.741 -6.774 6.167 1.00 93.38 177 ILE A N 1
ATOM 1412 C CA . ILE A 1 177 ? -9.974 -7.708 7.267 1.00 93.38 177 ILE A CA 1
ATOM 1413 C C . ILE A 1 177 ? -9.500 -9.081 6.806 1.00 93.38 177 ILE A C 1
ATOM 1415 O O . ILE A 1 177 ? -10.079 -9.663 5.891 1.00 93.38 177 ILE A O 1
ATOM 1419 N N . ILE A 1 178 ? -8.447 -9.589 7.439 1.00 92.88 178 ILE A N 1
ATOM 1420 C CA . ILE A 1 178 ? -7.791 -10.840 7.060 1.00 92.88 178 ILE A CA 1
ATOM 1421 C C . ILE A 1 178 ? -8.002 -11.860 8.179 1.00 92.88 178 ILE A C 1
ATOM 1423 O O . ILE A 1 178 ? -7.694 -11.558 9.336 1.00 92.88 178 ILE A O 1
ATOM 1427 N N . PRO A 1 179 ? -8.508 -13.070 7.880 1.00 93.12 179 PRO A N 1
ATOM 1428 C CA . PRO A 1 179 ? -8.491 -14.159 8.840 1.00 93.12 179 PRO A CA 1
ATOM 1429 C C . PRO A 1 179 ? -7.055 -14.494 9.226 1.00 93.12 179 PRO A C 1
ATOM 1431 O O . PRO A 1 179 ? -6.216 -14.811 8.390 1.00 93.12 179 PRO A O 1
ATOM 1434 N N . ASP A 1 180 ? -6.784 -14.473 10.517 1.00 92.12 180 ASP A N 1
ATOM 1435 C CA . ASP A 1 180 ? -5.456 -14.705 11.068 1.00 92.12 180 ASP A CA 1
ATOM 1436 C C . ASP A 1 180 ? -4.885 -16.082 10.677 1.00 92.12 180 ASP A C 1
ATOM 1438 O O . ASP A 1 180 ? -3.694 -16.236 10.432 1.00 92.12 180 ASP A O 1
ATOM 1442 N N . ALA A 1 181 ? -5.763 -17.074 10.502 1.00 92.31 181 ALA A N 1
ATOM 1443 C CA . ALA A 1 181 ? -5.403 -18.430 10.091 1.00 92.31 181 ALA A CA 1
ATOM 1444 C C . ALA A 1 181 ? -4.807 -18.543 8.673 1.00 92.31 181 ALA A C 1
ATOM 1446 O O . ALA A 1 181 ? -4.197 -19.568 8.366 1.00 92.31 181 ALA A O 1
ATOM 1447 N N . VAL A 1 182 ? -5.000 -17.541 7.803 1.00 91.94 182 VAL A N 1
ATOM 1448 C CA . VAL A 1 182 ? -4.449 -17.540 6.433 1.00 91.94 182 VAL A CA 1
ATOM 1449 C C . VAL A 1 182 ? -3.218 -16.645 6.279 1.00 91.94 182 VAL A C 1
ATOM 1451 O O . VAL A 1 182 ? -2.643 -16.584 5.191 1.00 91.94 182 VAL A O 1
ATOM 1454 N N . ILE A 1 183 ? -2.794 -15.968 7.352 1.00 92.69 183 ILE A N 1
ATOM 1455 C CA . ILE A 1 183 ? -1.567 -15.169 7.369 1.00 92.69 183 ILE A CA 1
ATOM 1456 C C . ILE A 1 183 ? -0.362 -16.109 7.363 1.00 92.69 183 ILE A C 1
ATOM 1458 O O . ILE A 1 183 ? -0.299 -17.087 8.110 1.00 92.69 183 ILE A O 1
ATOM 1462 N N . ARG A 1 184 ? 0.594 -15.814 6.485 1.00 92.38 184 ARG A N 1
ATOM 1463 C CA . ARG A 1 184 ? 1.855 -16.546 6.357 1.00 92.38 184 ARG A CA 1
ATOM 1464 C C . ARG A 1 184 ? 2.974 -15.838 7.101 1.00 92.38 184 ARG A C 1
ATOM 1466 O O . ARG A 1 184 ? 3.693 -16.487 7.853 1.00 92.38 184 ARG A O 1
ATOM 1473 N N . GLU A 1 185 ? 3.076 -14.527 6.928 1.00 92.69 185 GLU A N 1
ATOM 1474 C CA . GLU A 1 185 ? 4.083 -13.698 7.578 1.00 92.69 185 GLU A CA 1
ATOM 1475 C C . GLU A 1 185 ? 3.551 -12.287 7.827 1.00 92.69 185 GLU A C 1
ATOM 1477 O O . GLU A 1 185 ? 2.652 -11.798 7.137 1.00 92.69 185 GLU A O 1
ATOM 1482 N N . MET A 1 186 ? 4.126 -11.639 8.834 1.00 93.00 186 MET A N 1
ATOM 1483 C CA . MET A 1 186 ? 3.892 -10.244 9.155 1.00 93.00 186 MET A CA 1
ATOM 1484 C C . MET A 1 186 ? 5.238 -9.595 9.474 1.00 93.00 186 MET A C 1
ATOM 1486 O O . MET A 1 186 ? 6.081 -10.219 10.118 1.00 93.00 186 MET A O 1
ATOM 1490 N N . SER A 1 187 ? 5.440 -8.361 9.026 1.00 93.81 187 SER A N 1
ATOM 1491 C CA . SER A 1 187 ? 6.672 -7.591 9.232 1.00 93.81 187 SER A CA 1
ATOM 1492 C C . SER A 1 187 ? 6.332 -6.168 9.653 1.00 93.81 187 SER A C 1
ATOM 1494 O O . SER A 1 187 ? 5.342 -5.605 9.183 1.00 93.81 187 SER A O 1
ATOM 1496 N N . CYS A 1 188 ? 7.155 -5.566 10.506 1.00 94.12 188 CYS A N 1
ATOM 1497 C CA . CYS A 1 188 ? 7.055 -4.139 10.807 1.00 94.12 188 CYS A CA 1
ATOM 1498 C C . CYS A 1 188 ? 7.649 -3.309 9.667 1.00 94.12 188 CYS A C 1
ATOM 1500 O O . CYS A 1 188 ? 8.563 -3.764 8.973 1.00 94.12 188 CYS A O 1
ATOM 1502 N N . LEU A 1 189 ? 7.137 -2.091 9.491 1.00 92.69 189 LEU A N 1
ATOM 1503 C CA . LEU A 1 189 ? 7.622 -1.137 8.499 1.00 92.69 189 LEU A CA 1
ATOM 1504 C C . LEU A 1 189 ? 8.087 0.160 9.171 1.00 92.69 189 LEU A C 1
ATOM 1506 O O . LEU A 1 189 ? 7.317 0.786 9.901 1.00 92.69 189 LEU A O 1
ATOM 1510 N N . GLU A 1 190 ? 9.327 0.571 8.890 1.00 90.06 190 GLU A N 1
ATOM 1511 C CA . GLU A 1 190 ? 9.960 1.784 9.445 1.00 90.06 190 GLU A CA 1
ATOM 1512 C C . GLU A 1 190 ? 10.595 2.698 8.401 1.00 90.06 190 GLU A C 1
ATOM 1514 O O . GLU A 1 190 ? 11.234 2.192 7.451 1.00 90.06 190 GLU A O 1
#

pLDDT: mean 85.84, std 10.78, range [37.75, 96.12]

Sequence (190 aa):
MSELENNPFNPVELWDNTMITVQDGDEKKLVDAKHFHVRYLVGESTDKKFVDDGSNKVESMEDRTLYLVPSIHKQRGDPFHYDATTVHSMTGKERITNKTKHLSRLEFCDGHELVEVSYESPGVECCPMTKEEAIDKQVPLQFIAGYFLGRKDGLVKIALAKTMIDEGDTIYENIHIIPDAVIREMSCLE

Foldseek 3Di:
DPDDDDDPWWKKKFKDWDWDWDDDPPDTDIFIKMKIFIWTFPDKDKDWDWDCPVDPDIDIDIKIKTWTAQKWKDFPPDDIDGDPVRIDIDMGDCNPVVTMDTKDWAADDPPFQKKKWKFQDPDDPDDDDDPVCNVPGDGMIMIGIATWPDDDPQKTKGARMWMATPVGDIDGHPIDIDRNVGIDGMTHID

=== Feature glossary ===
A reading guide for the features in this record.

Start from the sequence.

  · This is the polypeptide sequence — one letter per residue, N-terminus first. Length ranges from a few dozen residues for small domains to over a thousand for large multi-domain proteins.

Fold it, and you get atomic coordinates and the backbone conformation that goes with them.

  · Structure coordinates are given as an mmCIF _atom_site loop: one row per atom with element, residue name, chain id, sequence number, and x/y/z position in Å. Only the four main-chain atoms per residue are included here; side chains are omitted to keep the record compact.

  · Backbone dihedral angles. Every residue except chain termini has a φ (preceding-C → N → Cα → C) and a ψ (N → Cα → C → next-N). They are reported in degrees following the IUPAC sign convention. Secondary structure is essentially a statement about which (φ, ψ) basin each residue occupies.

  · The SS8 string is DSSP's per-residue secondary-structure call. α-helix (H) means an i→i+4 H-bond ladder; β-strand (E) means the residue participates in a β-sheet; 3₁₀ (G) and π (I) are tighter and wider helices; T/S are turns/bends; '-' is loop.

  · SS3 is a coarse helix/strand/coil call (letters a/b/c) made by the P-SEA algorithm from inter-Cα distances and dihedrals. It is less detailed than DSSP but needs only Cα positions.

Summarize the fold with a handful of shape descriptors and a per-residue structural alphabet.

  · Radius of gyration (Rg) is the root-mean-square distance of Cα atoms from their centroid — a single number for overall size and compactness. A globular domain of N residues has Rg ≈ 2.2·N^0.38 Å; an extended or disordered chain has a much larger Rg. The Cα contact count is the number of residue pairs whose Cα atoms are within 8 Å and are more than four positions apart in sequence — a stan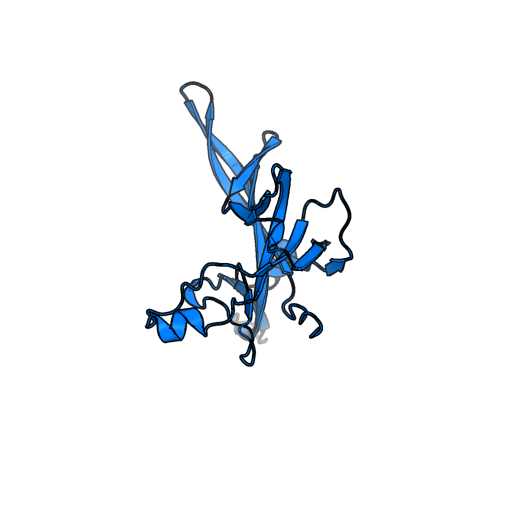dard proxy for tertiary packing density. The bounding box is the smallest axis-aligned box enclosing all Cα atoms.

  · The Foldseek 3Di string encodes local tertiary geometry as a 20-letter alphabet — one character per residue — derived from the relative positions of nearby Cα atoms. Unlike the amino-acid sequence, 3Di is a direct function of the 3D structure, so two proteins with the same fold have similar 3Di strings even at low sequence identity.

  · Solvent-accessible surface area (SASA) is the area in Å² traced out by the centre of a 1.4 Å probe sphere (a water molecule) rolled over the protein's van der Waals surface (Shrake–Rupley / Lee–Richards construction). Buried residues have near-zero SASA; fully exposed residues can exceed 200 Å². The total SASA scales roughly with the number of surface residues.

Ask how reliable the model is.

  · pLDDT (predicted Local Distance Difference Test) is AlphaFold's per-residue confidence score, ranging from 0 to 100. Values above 90 indicate high confidence (typically well-packed cores); 70–90 is confident; 50–70 low confidence; below 50 usually means the region is disordered or the prediction is unreliable there. AlphaFold stores pLDDT in the mmCIF B-factor column.

  · B-factor (Debye–Waller factor) reflects atomic displacement in the crystal lattice. It is an experimental observable (units Å²), not a prediction; low values mean the atom is pinned down, high values mean it moves or is heterogeneous across the crystal.

  · Predicted Aligned Error (PAE) is an AlphaFold confidence matrix: entry (i, j) is the expected error in the position of residue j, in ångströms, when the prediction is superimposed on the true structure at residue i. Low PAE within a block of residues means that block is internally rigid and well-predicted; high PAE between two blocks means their relative placement is uncertain even if each block individually is confident.

Place it in context: what it resembles, what it is annotated as, and how it looks.

  · Nearest PDB neighbors are the top structural matches found by Foldseek when searching this structure against the entire Protein Data Bank. Each hit reports a TM-score (0 to 1; >0.5 almost always implies the same fold) and an E-value. These are *structural* homologs — they may share no detectable sequence similarity.

  · Functional annotations link the protein to curated databases. InterPro entries identify conserved domains and families by matching the sequence against member-database signatures (Pfam, PROSITE, CDD, …). Gene Ontology (GO) terms describe molecular function, biological process, and cellular component in a controlled vocabulary. CATH places the structure in a hierarchical fold classification (Class/Architecture/Topology/Homologous-superfamily). The organism is the source species.

  · Three diagnostic plots accompany the record. The Cα contact map visualizes the tertiary structure as a 2D adjacency matrix (8 Å cutoff, sequence-local contacts suppressed). The Ramachandran plot shows the distribution of backbone (φ, ψ) torsions, with points in the α and β basins reflecting secondary structure content. The PAE plot shows AlphaFold's inter-residue confidence as a color matrix.

  · Six rendered views show the 3D structure from the faces of a cube — i.e. along ±x, ±y, ±z. Rendering representation is drawn randomly per protein from cartoon (secondary-structure ribbons), sticks (backbone bonds), or molecular surface; coloring is either N→C rainbow (blue at the N-terminus through red at the C-terminus) or one color per chain.